Protein AF-A0AA35XLQ8-F1 (afdb_monomer)

Secondary structure (DSSP, 8-state):
-HHHHHIIIIIHHHHHHHHHHHHHTTS--HHHHHHHHT-HHHHHHHHHHHHHHHHHHHHHHHHHHHHS-------HHHHHHHHHHHHHHHHHH-----S-S--SS-TTPPPHHHHHHHHSTTTT--HHHHHHHHHTGGGT-S-TTHHIIIIIIHHHHHHHHHHHHHHHHHHTS-SSHHHHHHHHTTS---S-HHHHHHHHHHHHHHHHHHTT--HHHHHHHHHHHHHHHHHHHHHHHHHHHHHHHHHHHHHHT-HHHHSHHHHHHHHHHHHHHTTSGGGGGS-HHHHHHHHHHHHHHHHHHHHHHHHHHHHHHHS--

Radius of gyration: 20.62 Å; Cα contacts (8 Å, |Δi|>4): 395; chains: 1; bounding box: 54×43×58 Å

pLDDT: mean 76.59, std 10.5, range [38.97, 90.94]

Mean predicted aligned error: 8.96 Å

Solvent-accessible surface area (backbone atoms only — not comparable to full-atom values): 16399 Å² total; per-residue (Å²): 108,61,46,55,54,29,17,64,69,39,18,15,47,43,24,25,40,32,21,53,53,8,44,77,55,74,32,34,34,55,48,60,54,33,28,78,76,78,27,68,69,58,25,55,52,42,52,52,49,50,52,54,30,42,36,34,47,38,32,48,39,54,50,53,44,69,76,58,72,71,88,87,69,82,59,75,64,47,51,59,53,48,52,52,44,45,52,52,8,42,68,70,58,61,63,63,72,54,52,77,93,76,74,96,77,58,61,67,52,76,57,67,77,66,47,52,55,28,73,44,32,72,30,27,45,36,19,63,49,30,45,44,27,1,53,49,48,28,70,70,55,93,47,79,77,51,43,53,52,63,23,28,44,45,40,50,53,51,20,52,54,55,44,53,54,52,46,34,76,32,25,56,59,34,99,40,54,65,56,43,42,73,62,50,62,54,53,59,68,73,88,40,73,66,59,58,52,49,47,51,42,52,22,52,17,55,22,32,34,63,72,68,42,52,60,68,58,29,37,51,52,49,49,50,44,53,44,30,54,41,52,55,50,46,57,53,43,50,54,50,39,19,50,50,40,21,52,50,14,62,74,72,71,38,67,67,33,49,36,70,66,52,14,41,50,50,37,51,50,56,27,56,57,62,71,45,76,80,44,69,81,56,61,45,62,60,58,41,43,48,53,24,16,50,45,25,42,55,42,22,54,53,49,48,49,47,44,62,59,51,58,61,66,60,76,78,110

Sequence (317 aa):
MWVVLGAIFVGAVQDFGALAVSIRARACPIGKVTESLIGPRAKTLFHILIFFLITLAMGVFVHIVATLFSPDFYPHLLLYLGVAAMYAGFFLTNPSFVAPAFDPYPAGAPPMFPFAFIVIACGAASGFHALVSSGTSAKQLDRESDARLVGYGAMLGESLLGLIVAVLACTAGFVSREAWLARYENWQPPDTLAGNIAAFITGTTHFLSAIGFSPGLAAAAVTVLMVSFALTSIDSATRLLRYNVAEVGGTLGVELLQNKYVASAIAVAASGSSRSSRWRASSPGLVLWQLFGTTNQVLAALALLAITVYCPQRTAD

Structure (mmCIF, N/CA/C/O backbone):
data_AF-A0AA35XLQ8-F1
#
_entry.id   AF-A0AA35XLQ8-F1
#
loop_
_atom_site.group_PDB
_atom_site.id
_atom_site.type_symbol
_atom_site.label_atom_id
_atom_site.label_alt_id
_atom_site.label_comp_id
_atom_site.label_asym_id
_atom_site.label_entity_id
_atom_site.label_seq_id
_atom_site.pdbx_PDB_ins_code
_atom_site.Cartn_x
_atom_site.Cartn_y
_atom_site.Cartn_z
_atom_site.occupancy
_atom_site.B_iso_or_equiv
_atom_site.auth_seq_id
_atom_site.auth_comp_id
_atom_site.auth_asym_id
_atom_site.auth_atom_id
_atom_site.pdbx_PDB_model_num
ATOM 1 N N . MET A 1 1 ? 3.019 -15.142 -10.173 1.00 72.56 1 MET A N 1
ATOM 2 C CA . MET A 1 1 ? 1.978 -15.994 -9.548 1.00 72.56 1 MET A CA 1
ATOM 3 C C . MET A 1 1 ? 1.458 -15.411 -8.234 1.00 72.56 1 MET A C 1
ATOM 5 O O . MET A 1 1 ? 0.271 -15.129 -8.166 1.00 72.56 1 MET A O 1
ATOM 9 N N . TRP A 1 2 ? 2.315 -15.170 -7.231 1.00 76.44 2 TRP A N 1
ATOM 10 C CA . TRP A 1 2 ? 1.911 -14.620 -5.923 1.00 76.44 2 TRP A CA 1
ATOM 11 C C . TRP A 1 2 ? 1.109 -13.309 -6.001 1.00 76.44 2 TRP A C 1
ATOM 13 O O . TRP A 1 2 ? 0.025 -13.241 -5.440 1.00 76.44 2 TRP A O 1
ATOM 23 N N . VAL A 1 3 ? 1.583 -12.323 -6.774 1.00 78.44 3 VAL A N 1
ATOM 24 C CA . VAL A 1 3 ? 0.912 -11.015 -6.967 1.00 78.44 3 VAL A CA 1
ATOM 25 C C . VAL A 1 3 ? -0.529 -11.149 -7.477 1.00 78.44 3 VAL A C 1
ATOM 27 O O . VAL A 1 3 ? -1.364 -10.311 -7.175 1.00 78.44 3 VAL A O 1
ATOM 30 N N . VAL A 1 4 ? -0.830 -12.206 -8.236 1.00 82.19 4 VAL A N 1
ATOM 31 C CA . VAL A 1 4 ? -2.156 -12.419 -8.830 1.00 82.19 4 VAL A CA 1
ATOM 32 C C . VAL A 1 4 ? -3.022 -13.274 -7.909 1.00 82.19 4 VAL A C 1
ATOM 34 O O . VAL A 1 4 ? -4.088 -12.848 -7.482 1.00 82.19 4 VAL A O 1
ATOM 37 N N . LEU A 1 5 ? -2.560 -14.480 -7.564 1.00 84.50 5 LEU A N 1
ATOM 38 C CA . LEU A 1 5 ? -3.359 -15.418 -6.770 1.00 84.50 5 LEU A CA 1
ATOM 39 C C . LEU A 1 5 ? -3.514 -14.951 -5.318 1.00 84.50 5 LEU A C 1
ATOM 41 O O . LEU A 1 5 ? -4.605 -15.038 -4.764 1.00 84.50 5 LEU A O 1
ATOM 45 N N . GLY A 1 6 ? -2.447 -14.420 -4.716 1.00 83.56 6 GLY A N 1
ATOM 46 C CA . GLY A 1 6 ? -2.491 -13.861 -3.366 1.00 83.56 6 GLY A CA 1
ATOM 47 C C . GLY A 1 6 ? -3.463 -12.686 -3.280 1.00 83.56 6 GLY A C 1
ATOM 48 O O . GLY A 1 6 ? -4.284 -12.640 -2.367 1.00 83.56 6 GLY A O 1
ATOM 49 N N . ALA A 1 7 ? -3.450 -11.790 -4.270 1.00 84.50 7 ALA A N 1
ATOM 50 C CA . ALA A 1 7 ? -4.387 -10.675 -4.320 1.00 84.50 7 ALA A CA 1
ATOM 51 C C . ALA A 1 7 ? -5.843 -11.140 -4.451 1.00 84.50 7 ALA A C 1
ATOM 53 O O . ALA A 1 7 ? -6.696 -10.667 -3.709 1.00 84.50 7 ALA A O 1
ATOM 54 N N . ILE A 1 8 ? -6.131 -12.084 -5.353 1.00 86.50 8 ILE A N 1
ATOM 55 C CA . ILE A 1 8 ? -7.499 -12.557 -5.621 1.00 86.50 8 ILE A CA 1
ATOM 56 C C . ILE A 1 8 ? -8.092 -13.304 -4.419 1.00 86.50 8 ILE A C 1
ATOM 58 O O . ILE A 1 8 ? -9.251 -13.073 -4.062 1.00 86.50 8 ILE A O 1
ATOM 62 N N . PHE A 1 9 ? -7.323 -14.218 -3.819 1.00 87.12 9 PHE A N 1
ATOM 63 C CA . PHE A 1 9 ? -7.843 -15.158 -2.821 1.00 87.12 9 PHE A CA 1
ATOM 64 C C . PHE A 1 9 ? -7.642 -14.718 -1.375 1.00 87.12 9 PHE A C 1
ATOM 66 O O . PHE A 1 9 ? -8.392 -15.159 -0.509 1.00 87.12 9 PHE A O 1
ATOM 73 N N . VAL A 1 10 ? -6.648 -13.874 -1.098 1.00 86.69 10 VAL A N 1
ATOM 74 C CA . VAL A 1 10 ? -6.342 -13.437 0.268 1.00 86.69 10 VAL A CA 1
ATOM 75 C C . VAL A 1 10 ? -6.618 -11.947 0.408 1.00 86.69 10 VAL A C 1
ATOM 77 O O . VAL A 1 10 ? -7.475 -11.568 1.200 1.00 86.69 10 VAL A O 1
ATOM 80 N N . GLY A 1 11 ? -5.981 -11.107 -0.406 1.00 86.06 11 GLY A N 1
ATOM 81 C CA . GLY A 1 11 ? -6.000 -9.655 -0.204 1.00 86.06 11 GLY A CA 1
ATOM 82 C C . GLY A 1 11 ? -7.380 -9.057 -0.438 1.00 86.06 11 GLY A C 1
ATOM 83 O O . GLY A 1 11 ? -7.941 -8.397 0.428 1.00 86.06 11 GLY A O 1
ATOM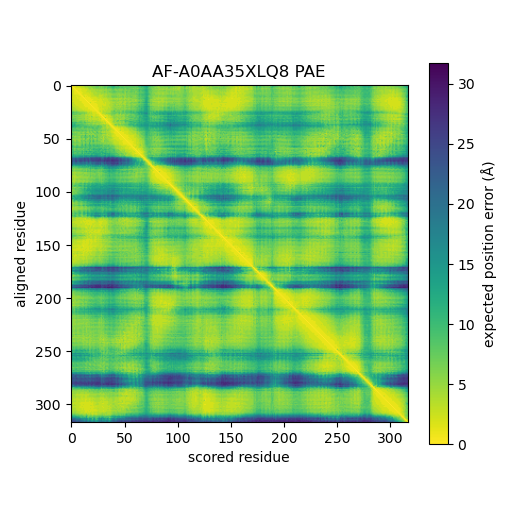 84 N N . ALA A 1 12 ? -7.980 -9.363 -1.586 1.00 88.31 12 ALA A N 1
ATOM 85 C CA . ALA A 1 12 ? -9.286 -8.837 -1.955 1.00 88.31 12 ALA A CA 1
ATOM 86 C C . ALA A 1 12 ? -10.397 -9.376 -1.038 1.00 88.31 12 ALA A C 1
ATOM 88 O O . ALA A 1 12 ? -11.354 -8.665 -0.735 1.00 88.31 12 ALA A O 1
ATOM 89 N N . VAL A 1 13 ? -10.246 -10.612 -0.544 1.00 89.88 13 VAL A N 1
ATOM 90 C CA . VAL A 1 13 ? -11.149 -11.211 0.451 1.00 89.88 13 VAL A CA 1
ATOM 91 C C . VAL A 1 13 ? -11.006 -10.519 1.804 1.00 89.88 13 VAL A C 1
ATOM 93 O O . VAL A 1 13 ? -12.013 -10.211 2.438 1.00 89.88 13 VAL A O 1
ATOM 96 N N . GLN A 1 14 ? -9.776 -10.244 2.235 1.00 90.75 14 GLN A N 1
ATOM 97 C CA . GLN A 1 14 ? -9.492 -9.542 3.480 1.00 90.75 14 GLN A CA 1
ATOM 98 C C . GLN A 1 14 ? -10.062 -8.122 3.470 1.00 90.75 14 GLN A C 1
ATOM 100 O O . GLN A 1 14 ? -10.762 -7.749 4.410 1.00 90.75 14 GLN A O 1
ATOM 105 N N . ASP A 1 15 ? -9.792 -7.349 2.419 1.00 90.06 15 ASP A N 1
ATOM 106 C CA . ASP A 1 15 ? -10.200 -5.945 2.317 1.00 90.06 15 ASP A CA 1
ATOM 107 C C . ASP A 1 15 ? -11.721 -5.823 2.237 1.00 90.06 15 ASP A C 1
ATOM 109 O O . ASP A 1 15 ? -12.334 -5.037 2.964 1.00 90.06 15 ASP A O 1
ATOM 113 N N . PHE A 1 16 ? -12.352 -6.665 1.414 1.00 90.88 16 PHE A N 1
ATOM 114 C CA . PHE A 1 16 ? -13.805 -6.762 1.362 1.00 90.88 16 PHE A CA 1
ATOM 115 C C . PHE A 1 16 ? -14.399 -7.213 2.701 1.00 90.88 16 PHE A C 1
ATOM 117 O O . PHE A 1 16 ? -15.382 -6.635 3.159 1.00 90.88 16 PHE A O 1
ATOM 124 N N . GLY A 1 17 ? -13.804 -8.215 3.351 1.00 90.06 17 GLY A N 1
ATOM 125 C CA . GLY A 1 17 ? -14.260 -8.723 4.642 1.00 90.06 17 GLY A CA 1
ATOM 126 C C . GLY A 1 17 ? -14.175 -7.667 5.743 1.00 90.06 17 GLY A C 1
ATOM 127 O O . GLY A 1 17 ? -15.152 -7.446 6.454 1.00 90.06 17 GLY A O 1
ATOM 128 N N . ALA A 1 18 ? -13.049 -6.960 5.852 1.00 89.25 18 ALA A N 1
ATOM 129 C CA . ALA A 1 18 ? -12.852 -5.887 6.826 1.00 89.25 18 ALA A CA 1
ATOM 130 C C . ALA A 1 18 ? -13.861 -4.746 6.618 1.00 89.25 18 ALA A C 1
ATOM 132 O O . ALA A 1 18 ? -14.439 -4.234 7.583 1.00 89.25 18 ALA A O 1
ATOM 133 N N . LEU A 1 19 ? -14.112 -4.391 5.356 1.00 89.19 19 LEU A N 1
ATOM 134 C CA . LEU A 1 19 ? -15.102 -3.395 4.967 1.00 89.19 19 LEU A CA 1
ATOM 135 C C . LEU A 1 19 ? -16.526 -3.837 5.327 1.00 89.19 19 LEU A C 1
ATOM 137 O O . LEU A 1 19 ? -17.246 -3.101 5.998 1.00 89.19 19 LEU A O 1
ATOM 141 N N . ALA A 1 20 ? -16.918 -5.051 4.937 1.00 89.19 20 ALA A N 1
ATOM 142 C CA . ALA A 1 20 ? -18.249 -5.599 5.178 1.00 89.19 20 ALA A CA 1
ATOM 143 C C . ALA A 1 20 ? -18.550 -5.748 6.677 1.00 89.19 20 ALA A C 1
ATOM 145 O O . ALA A 1 20 ? -19.624 -5.361 7.140 1.00 89.19 20 ALA A O 1
ATOM 146 N N . VAL A 1 21 ? -17.587 -6.253 7.455 1.00 89.50 21 VAL A N 1
ATOM 147 C CA . VAL A 1 21 ? -17.695 -6.351 8.918 1.00 89.50 21 VAL A CA 1
ATOM 148 C C . VAL A 1 21 ? -17.869 -4.966 9.537 1.00 89.50 21 VAL A C 1
ATOM 150 O O . VAL A 1 21 ? -18.751 -4.780 10.375 1.00 89.50 21 VAL A O 1
ATOM 153 N N . SER A 1 22 ? -17.085 -3.976 9.100 1.00 89.12 22 SER A N 1
ATOM 154 C CA . SER A 1 22 ? -17.202 -2.604 9.606 1.00 89.12 22 SER A CA 1
ATOM 155 C C . SER A 1 22 ? -18.565 -1.984 9.294 1.00 89.12 22 SER A C 1
ATOM 157 O O . SER A 1 22 ? -19.212 -1.465 10.204 1.00 89.12 22 SER A O 1
ATOM 159 N N . ILE A 1 23 ? -19.054 -2.095 8.053 1.00 87.56 23 ILE A N 1
ATOM 160 C CA . ILE A 1 23 ? -20.377 -1.583 7.649 1.00 87.56 23 ILE A CA 1
ATOM 161 C C . ILE A 1 23 ? -21.470 -2.175 8.547 1.00 87.56 23 ILE A C 1
ATOM 163 O O . ILE A 1 23 ? -22.269 -1.440 9.132 1.00 87.56 23 ILE A O 1
ATOM 167 N N . ARG A 1 24 ? -21.446 -3.495 8.761 1.00 86.81 24 ARG A N 1
ATOM 168 C CA . ARG A 1 24 ? -22.412 -4.201 9.624 1.00 86.81 24 ARG A CA 1
ATOM 169 C C . ARG A 1 24 ? -22.254 -3.888 11.112 1.00 86.81 24 ARG A C 1
ATOM 171 O O . ARG A 1 24 ? -23.205 -4.050 11.880 1.00 86.81 24 ARG A O 1
ATOM 178 N N . ALA A 1 25 ? -21.085 -3.398 11.515 1.00 85.12 25 ALA A N 1
ATOM 179 C CA . ALA A 1 25 ? -20.781 -2.890 12.847 1.00 85.12 25 ALA A CA 1
ATOM 180 C C . ALA A 1 25 ? -20.929 -1.356 12.962 1.00 85.12 25 ALA A C 1
ATOM 182 O O . ALA A 1 25 ? -20.297 -0.738 13.820 1.00 85.12 25 ALA A O 1
ATOM 183 N N . ARG A 1 26 ? -21.783 -0.729 12.136 1.00 84.75 26 ARG A N 1
ATOM 184 C CA . ARG A 1 26 ? -22.050 0.728 12.131 1.00 84.75 26 ARG A CA 1
ATOM 185 C C . ARG A 1 26 ? -20.819 1.576 11.790 1.00 84.75 26 ARG A C 1
ATOM 187 O O . ARG A 1 26 ? -20.572 2.601 12.421 1.00 84.75 26 ARG A O 1
ATOM 194 N N . ALA A 1 27 ? -20.039 1.123 10.812 1.00 82.12 27 ALA A N 1
ATOM 195 C CA . ALA A 1 27 ? -18.803 1.754 10.351 1.00 82.12 27 ALA A CA 1
ATOM 196 C C . ALA A 1 27 ? -17.779 2.002 11.482 1.00 82.12 27 ALA A C 1
ATOM 198 O O . ALA A 1 27 ? -17.062 3.012 11.505 1.00 82.12 27 ALA A O 1
ATOM 199 N N . CYS A 1 28 ? -17.736 1.086 12.456 1.00 81.94 28 CYS A N 1
ATOM 200 C CA . CYS A 1 28 ? -16.747 1.113 13.526 1.00 81.94 28 CYS A CA 1
ATOM 201 C C . CYS A 1 28 ? -15.390 0.588 13.025 1.00 81.94 28 CYS A C 1
ATOM 203 O O . CYS A 1 28 ? -15.350 -0.421 12.321 1.00 81.94 28 CYS A O 1
ATOM 205 N N . PRO A 1 29 ? -14.264 1.198 13.441 1.00 81.44 29 PRO A N 1
ATOM 206 C CA . PRO A 1 29 ? -12.936 0.680 13.125 1.00 81.44 29 PRO A CA 1
ATOM 207 C C . PRO A 1 29 ? -12.775 -0.776 13.571 1.00 81.44 29 PRO A C 1
ATOM 209 O O . PRO A 1 29 ? -13.274 -1.165 14.631 1.00 81.44 29 PRO A O 1
ATOM 212 N N . ILE A 1 30 ? -12.009 -1.569 12.816 1.00 80.31 30 ILE A N 1
ATOM 213 C CA . ILE A 1 30 ? -11.807 -2.995 13.117 1.00 80.31 30 ILE A CA 1
ATOM 214 C C . ILE A 1 30 ? -11.213 -3.244 14.514 1.00 80.31 30 ILE A C 1
ATOM 216 O O . ILE A 1 30 ? -11.523 -4.253 15.146 1.00 80.31 30 ILE A O 1
ATOM 220 N N . GLY A 1 31 ? -10.438 -2.297 15.058 1.00 75.94 31 GLY A N 1
ATOM 221 C CA . GLY A 1 31 ? -9.937 -2.366 16.435 1.00 75.94 31 GLY A CA 1
ATOM 222 C C . GLY A 1 31 ? -11.053 -2.339 17.489 1.00 75.94 31 GLY A C 1
ATOM 223 O O . GLY A 1 31 ? -10.985 -3.068 18.477 1.00 75.94 31 GLY A O 1
ATOM 224 N N . LYS A 1 32 ? -12.116 -1.560 17.255 1.00 77.00 32 LYS A N 1
ATOM 225 C CA . LYS A 1 32 ? -13.294 -1.489 18.131 1.00 77.00 32 LYS A CA 1
ATOM 226 C C . LYS A 1 32 ? -14.226 -2.684 17.941 1.00 77.00 32 LYS A C 1
ATOM 228 O O . LYS A 1 32 ? -14.785 -3.182 18.909 1.00 77.00 32 LYS A O 1
ATOM 233 N N . VAL A 1 33 ? -14.349 -3.198 16.717 1.00 80.69 33 VAL A N 1
ATOM 234 C CA . VAL A 1 33 ? -15.065 -4.463 16.474 1.00 80.69 33 VAL A CA 1
ATOM 235 C C . VAL A 1 33 ? -14.377 -5.613 17.217 1.00 80.69 33 VAL A C 1
ATOM 237 O O . VAL A 1 33 ? -15.027 -6.398 17.904 1.00 80.69 33 VAL A O 1
ATOM 240 N N . THR A 1 34 ? -13.046 -5.657 17.181 1.00 78.31 34 THR A N 1
ATOM 241 C CA . THR A 1 34 ? -12.258 -6.662 17.908 1.00 78.31 34 THR A CA 1
ATOM 242 C C . THR A 1 34 ? -12.458 -6.579 19.427 1.00 78.31 34 THR A C 1
ATOM 244 O O . THR A 1 34 ? -12.492 -7.614 20.090 1.00 78.31 34 THR A O 1
ATOM 247 N N . GLU A 1 35 ? -12.649 -5.379 19.989 1.00 79.12 35 GLU A N 1
ATOM 248 C CA . GLU A 1 35 ? -12.973 -5.194 21.414 1.00 79.12 35 GLU A CA 1
ATOM 249 C C . GLU A 1 35 ? -14.234 -5.962 21.813 1.00 79.12 35 GLU A C 1
ATOM 251 O O . GLU A 1 35 ? -14.212 -6.678 22.811 1.00 79.12 35 GLU A O 1
ATOM 256 N N . SER A 1 36 ? -15.301 -5.852 21.013 1.00 75.44 36 SER A N 1
ATOM 257 C CA . SER A 1 36 ? -16.566 -6.548 21.275 1.00 75.44 36 SER A CA 1
ATOM 258 C C . SER A 1 36 ? -16.496 -8.065 21.093 1.00 75.44 36 SER A C 1
ATOM 260 O O . SER A 1 36 ? -17.283 -8.775 21.708 1.00 75.44 36 SER A O 1
ATOM 262 N N . LEU A 1 37 ? -15.567 -8.560 20.268 1.00 76.38 37 LEU A N 1
ATOM 263 C CA . LEU A 1 37 ? -15.463 -9.983 19.926 1.00 76.38 37 LEU A CA 1
ATOM 264 C C . LEU A 1 37 ? -14.483 -10.754 20.820 1.00 76.38 37 LEU A C 1
ATOM 266 O O . LEU A 1 37 ? -14.744 -11.902 21.165 1.00 76.38 37 LEU A O 1
ATOM 270 N N . ILE A 1 38 ? -13.338 -10.149 21.154 1.00 79.25 38 ILE A N 1
ATOM 271 C CA . ILE A 1 38 ? -12.216 -10.820 21.838 1.00 79.25 38 ILE A CA 1
ATOM 272 C C . ILE A 1 38 ? -11.987 -10.237 23.237 1.00 79.25 38 ILE A C 1
ATOM 274 O O . ILE A 1 38 ? -11.695 -10.972 24.179 1.00 79.25 38 ILE A O 1
ATOM 278 N N . GLY A 1 39 ? -12.100 -8.914 23.384 1.00 80.38 39 GLY A N 1
ATOM 279 C CA . GLY A 1 39 ? -11.958 -8.217 24.661 1.00 80.38 39 GLY A CA 1
ATOM 280 C C . GLY A 1 39 ? -10.966 -7.042 24.655 1.00 80.38 39 GLY A C 1
ATOM 281 O O . GLY A 1 39 ? -10.302 -6.751 23.654 1.00 80.38 39 GLY A O 1
ATOM 282 N N . PRO A 1 40 ? -10.814 -6.355 25.803 1.00 75.75 40 PRO A N 1
ATOM 283 C CA . PRO A 1 40 ? -10.111 -5.071 25.894 1.00 75.75 40 PRO A CA 1
ATOM 284 C C . PRO A 1 40 ? -8.594 -5.170 25.672 1.00 75.75 40 PRO A C 1
ATOM 286 O O . PRO A 1 40 ? -7.995 -4.271 25.087 1.00 75.75 40 PRO A O 1
ATOM 289 N N . ARG A 1 41 ? -7.955 -6.284 26.063 1.00 78.81 41 ARG A N 1
ATOM 290 C CA . ARG A 1 41 ? -6.513 -6.501 25.818 1.00 78.81 41 ARG A CA 1
ATOM 291 C C . ARG A 1 41 ? -6.186 -6.568 24.324 1.00 78.81 41 ARG A C 1
ATOM 293 O O . ARG A 1 41 ? -5.168 -6.028 23.895 1.00 78.81 41 ARG A O 1
ATOM 300 N N . ALA A 1 42 ? -7.063 -7.192 23.533 1.00 75.00 42 ALA A N 1
ATOM 301 C CA . ALA A 1 42 ? -6.902 -7.284 22.085 1.00 75.00 42 ALA A CA 1
ATOM 302 C C . ALA A 1 42 ? -6.990 -5.897 21.434 1.00 75.00 42 ALA A C 1
ATOM 304 O O . ALA A 1 42 ? -6.172 -5.568 20.578 1.00 75.00 42 ALA A O 1
ATOM 305 N N . LYS A 1 43 ? -7.905 -5.041 21.906 1.00 76.19 43 LYS A N 1
ATOM 306 C CA . LYS A 1 43 ? -8.001 -3.646 21.460 1.00 76.19 43 LYS A CA 1
ATOM 307 C C . LYS A 1 43 ? -6.721 -2.858 21.721 1.00 76.19 43 LYS A C 1
ATOM 309 O O . LYS A 1 43 ? -6.261 -2.161 20.816 1.00 76.19 43 LYS A O 1
ATOM 314 N N . THR A 1 44 ? -6.144 -2.951 22.920 1.00 76.44 44 THR A N 1
ATOM 315 C CA . THR A 1 44 ? -4.889 -2.252 23.243 1.00 76.44 44 THR A CA 1
ATOM 316 C C . THR A 1 44 ? -3.760 -2.700 22.318 1.00 76.44 44 THR A C 1
ATOM 318 O O . THR A 1 44 ? -3.062 -1.856 21.759 1.00 76.44 44 THR A O 1
ATOM 321 N N . LEU A 1 45 ? -3.627 -4.011 22.090 1.00 78.81 45 LEU A N 1
ATOM 322 C CA . LEU A 1 45 ? -2.638 -4.556 21.161 1.00 78.81 45 LEU A CA 1
ATOM 323 C C . LEU A 1 45 ? -2.847 -4.030 19.733 1.00 78.81 45 LEU A C 1
ATOM 325 O O . LEU A 1 45 ? -1.893 -3.569 19.113 1.00 78.81 45 LEU A O 1
ATOM 329 N N . PHE A 1 46 ? -4.089 -4.029 19.237 1.00 76.94 46 PHE A N 1
ATOM 330 C CA . PHE A 1 46 ? -4.430 -3.473 17.926 1.00 76.94 46 PHE A CA 1
ATOM 331 C C . PHE A 1 46 ? -3.999 -2.016 17.801 1.00 76.94 46 PHE A C 1
ATOM 333 O O . PHE A 1 46 ? -3.339 -1.657 16.835 1.00 76.94 46 PHE A O 1
ATOM 340 N N . HIS A 1 47 ? -4.319 -1.175 18.783 1.00 76.12 47 HIS A N 1
ATOM 341 C CA . HIS A 1 47 ? -3.976 0.243 18.723 1.00 76.12 47 HIS A CA 1
ATOM 342 C C . HIS A 1 47 ? -2.468 0.488 18.740 1.00 76.12 47 HIS A C 1
ATOM 344 O O . HIS A 1 47 ? -1.996 1.337 17.988 1.00 76.12 47 HIS A O 1
ATOM 350 N N . ILE A 1 48 ? -1.719 -0.272 19.543 1.00 79.81 48 ILE A N 1
ATOM 351 C CA . ILE A 1 48 ? -0.253 -0.206 19.571 1.00 79.81 48 ILE A CA 1
ATOM 352 C C . ILE A 1 48 ? 0.319 -0.603 18.205 1.00 79.81 48 ILE A C 1
ATOM 354 O O . ILE A 1 48 ? 1.160 0.110 17.659 1.00 79.81 48 ILE A O 1
ATOM 358 N N . LEU A 1 49 ? -0.163 -1.704 17.622 1.00 80.44 49 LEU A N 1
ATOM 359 C CA . LEU A 1 49 ? 0.280 -2.159 16.304 1.00 80.44 49 LEU A CA 1
ATOM 360 C C . LEU A 1 49 ? -0.068 -1.153 15.206 1.00 80.44 49 LEU A C 1
ATOM 362 O O . LEU A 1 49 ? 0.771 -0.881 14.356 1.00 80.44 49 LEU A O 1
ATOM 366 N N . ILE A 1 50 ? -1.263 -0.560 15.244 1.00 78.44 50 ILE A N 1
ATOM 367 C CA . ILE A 1 50 ? -1.680 0.495 14.314 1.00 78.44 50 ILE A CA 1
ATOM 368 C C . ILE A 1 50 ? -0.759 1.713 14.437 1.00 78.44 50 ILE A C 1
ATOM 370 O O . ILE A 1 50 ? -0.293 2.230 13.423 1.00 78.44 50 ILE A O 1
ATOM 374 N N . PHE A 1 51 ? -0.463 2.155 15.662 1.00 79.25 51 PHE A N 1
ATOM 375 C CA . PHE A 1 51 ? 0.416 3.296 15.907 1.00 79.25 51 PHE A CA 1
ATOM 376 C C . PHE A 1 51 ? 1.807 3.072 15.302 1.00 79.25 51 PHE A C 1
ATOM 378 O O . PHE A 1 51 ? 2.299 3.918 14.549 1.00 79.25 51 PHE A O 1
ATOM 385 N N . PHE A 1 52 ? 2.426 1.919 15.581 1.00 78.19 52 PHE A N 1
ATOM 386 C CA . PHE A 1 52 ? 3.731 1.576 15.018 1.00 78.19 52 PHE A CA 1
ATOM 387 C C . PHE A 1 52 ? 3.669 1.403 13.501 1.00 78.19 52 PHE A C 1
ATOM 389 O O . PHE A 1 52 ? 4.509 1.966 12.805 1.00 78.19 52 PHE A O 1
ATOM 396 N N . LEU A 1 53 ? 2.661 0.700 12.978 1.00 80.00 53 LEU A N 1
ATOM 397 C CA . LEU A 1 53 ? 2.485 0.483 11.544 1.00 80.00 53 LEU A CA 1
ATOM 398 C C . LEU A 1 53 ? 2.427 1.807 10.785 1.00 80.00 53 LEU A C 1
ATOM 400 O O . LEU A 1 53 ? 3.186 2.004 9.838 1.00 80.00 53 LEU A O 1
ATOM 404 N N . ILE A 1 54 ? 1.543 2.718 11.203 1.00 76.25 54 ILE A N 1
ATOM 405 C CA . ILE A 1 54 ? 1.341 3.980 10.493 1.00 76.25 54 ILE A CA 1
ATOM 406 C C . ILE A 1 54 ? 2.561 4.893 10.673 1.00 76.25 54 ILE A C 1
ATOM 408 O O . ILE A 1 54 ? 2.983 5.530 9.713 1.00 76.25 54 ILE A O 1
ATOM 412 N N . THR A 1 55 ? 3.191 4.917 11.852 1.00 74.00 55 THR A N 1
ATOM 413 C CA . THR A 1 55 ? 4.421 5.704 12.068 1.00 74.00 55 THR A CA 1
ATOM 414 C C . THR A 1 55 ? 5.577 5.207 11.193 1.00 74.00 55 THR A C 1
ATOM 416 O O . THR A 1 55 ? 6.277 6.013 10.578 1.00 74.00 55 THR A O 1
ATOM 419 N N . LEU A 1 56 ? 5.764 3.887 11.090 1.00 74.31 56 LEU A N 1
ATOM 420 C CA . LEU A 1 56 ? 6.784 3.279 10.231 1.00 74.31 56 LEU A CA 1
ATOM 421 C C . LEU A 1 56 ? 6.493 3.543 8.749 1.00 74.31 56 LEU A C 1
ATOM 423 O O . LEU A 1 56 ? 7.395 3.959 8.022 1.00 74.31 56 LEU A O 1
ATOM 427 N N . ALA A 1 57 ? 5.234 3.385 8.323 1.00 72.88 57 ALA A N 1
ATOM 428 C CA . ALA A 1 57 ? 4.794 3.730 6.973 1.00 72.88 57 ALA A CA 1
ATOM 429 C C . ALA A 1 57 ? 5.116 5.196 6.646 1.00 72.88 57 ALA A C 1
ATOM 431 O O . ALA A 1 57 ? 5.669 5.498 5.589 1.00 72.88 57 ALA A O 1
ATOM 432 N N . MET A 1 58 ? 4.840 6.113 7.577 1.00 72.94 58 MET A N 1
ATOM 433 C CA . MET A 1 58 ? 5.150 7.532 7.407 1.00 72.94 58 MET A CA 1
ATOM 434 C C . MET A 1 58 ? 6.639 7.818 7.311 1.00 72.94 58 MET A C 1
ATOM 436 O O . MET A 1 58 ? 7.032 8.573 6.425 1.00 72.94 58 MET A O 1
ATOM 440 N N . GLY A 1 59 ? 7.479 7.174 8.121 1.00 69.94 59 GLY A N 1
ATOM 441 C CA . GLY A 1 59 ? 8.932 7.291 7.980 1.00 69.94 59 GLY A CA 1
ATOM 442 C C . GLY A 1 59 ? 9.422 6.909 6.577 1.00 69.94 59 GLY A C 1
ATOM 443 O O . GLY A 1 59 ? 10.226 7.629 5.981 1.00 69.94 59 GLY A O 1
ATOM 444 N N . VAL A 1 60 ? 8.883 5.822 6.014 1.00 70.50 60 VAL A N 1
ATOM 445 C CA . VAL A 1 60 ? 9.199 5.362 4.653 1.00 70.50 60 VAL A CA 1
ATOM 446 C C . VAL A 1 60 ? 8.742 6.369 3.595 1.00 70.50 60 VAL A C 1
ATOM 448 O O . VAL A 1 60 ? 9.550 6.802 2.772 1.00 70.50 60 VAL A O 1
ATOM 451 N N . PHE A 1 61 ? 7.468 6.770 3.604 1.00 70.94 61 PHE A N 1
ATOM 452 C CA . PHE A 1 61 ? 6.940 7.659 2.566 1.00 70.94 61 PHE A CA 1
ATOM 453 C C . PHE A 1 61 ? 7.539 9.068 2.641 1.00 70.94 61 PHE A C 1
ATOM 455 O O . PHE A 1 61 ? 7.850 9.647 1.602 1.00 70.94 61 PHE A O 1
ATOM 462 N N . VAL A 1 62 ? 7.783 9.602 3.844 1.00 70.00 62 VAL A N 1
ATOM 463 C CA . VAL A 1 62 ? 8.481 10.887 4.026 1.00 70.00 62 VAL A CA 1
ATOM 464 C C . VAL A 1 62 ? 9.893 10.821 3.451 1.00 70.00 62 VAL A C 1
ATOM 466 O O . VAL A 1 62 ? 10.339 11.782 2.827 1.00 70.00 62 VAL A O 1
ATOM 469 N N . HIS A 1 63 ? 10.598 9.696 3.611 1.00 67.06 63 HIS A N 1
ATOM 470 C CA . HIS A 1 63 ? 11.913 9.510 3.004 1.00 67.06 63 HIS A CA 1
ATOM 471 C C . HIS A 1 63 ? 11.841 9.489 1.469 1.00 67.06 63 HIS A C 1
ATOM 473 O O . HIS A 1 63 ? 12.619 10.195 0.830 1.00 67.06 63 HIS A O 1
ATOM 479 N N . ILE A 1 64 ? 10.874 8.766 0.887 1.00 67.06 64 ILE A N 1
ATOM 480 C CA . ILE A 1 64 ? 10.643 8.722 -0.569 1.00 67.06 64 ILE A CA 1
ATOM 481 C C . ILE A 1 64 ? 10.354 10.126 -1.115 1.00 67.06 64 ILE A C 1
ATOM 483 O O . ILE A 1 64 ? 11.008 10.575 -2.056 1.00 67.06 64 ILE A O 1
ATOM 487 N N . VAL A 1 65 ? 9.424 10.858 -0.499 1.00 68.44 65 VAL A N 1
ATOM 488 C CA . VAL A 1 65 ? 9.083 12.221 -0.924 1.00 68.44 65 VAL A CA 1
ATOM 489 C C . VAL A 1 65 ? 10.279 13.159 -0.778 1.00 68.44 65 VAL A C 1
ATOM 491 O O . VAL A 1 65 ? 10.566 13.911 -1.703 1.00 68.44 65 VAL A O 1
ATOM 494 N N . ALA A 1 66 ? 11.039 13.071 0.320 1.00 65.69 66 ALA A N 1
ATOM 495 C CA . ALA A 1 66 ? 12.264 13.850 0.511 1.00 65.69 66 ALA A CA 1
ATOM 496 C C . ALA A 1 66 ? 13.307 13.610 -0.593 1.00 65.69 66 ALA A C 1
ATOM 498 O O . ALA A 1 66 ? 14.019 14.541 -0.959 1.00 65.69 66 ALA A O 1
ATOM 499 N N . THR A 1 67 ? 13.403 12.385 -1.124 1.00 60.25 67 THR A N 1
ATOM 500 C CA . THR A 1 67 ? 14.315 12.064 -2.236 1.00 60.25 67 THR A CA 1
ATOM 501 C C . THR A 1 67 ? 13.809 12.512 -3.605 1.00 60.25 67 THR A C 1
ATOM 503 O O . THR A 1 67 ? 14.621 12.690 -4.507 1.00 60.25 67 THR A O 1
ATOM 506 N N . LEU A 1 68 ? 12.498 12.705 -3.768 1.00 60.44 68 LEU A N 1
ATOM 507 C CA . LEU A 1 68 ? 11.856 12.972 -5.060 1.00 60.44 68 LEU A CA 1
ATOM 508 C C . LEU A 1 68 ? 11.228 14.369 -5.159 1.00 60.44 68 LEU A C 1
ATOM 510 O O . LEU A 1 68 ? 10.398 14.604 -6.032 1.00 60.44 68 LEU A O 1
ATOM 514 N N . PHE A 1 69 ? 11.573 15.276 -4.245 1.00 59.59 69 PHE A N 1
ATOM 515 C CA . PHE A 1 69 ? 10.799 16.490 -3.996 1.00 59.59 69 PHE A CA 1
ATOM 516 C C . PHE A 1 69 ? 10.553 17.325 -5.267 1.00 59.59 69 PHE A C 1
ATOM 518 O O . PHE A 1 69 ? 11.474 17.897 -5.847 1.00 59.59 69 PHE A O 1
ATOM 525 N N . SER A 1 70 ? 9.275 17.439 -5.631 1.00 52.03 70 SER A N 1
ATOM 526 C CA . SER A 1 70 ? 8.708 18.458 -6.511 1.00 52.03 70 SER A CA 1
ATOM 527 C C . SER A 1 70 ? 7.465 19.015 -5.804 1.00 52.03 70 SER A C 1
ATOM 529 O O . SER A 1 70 ? 6.649 18.223 -5.318 1.00 52.03 70 SER A O 1
ATOM 531 N N . PRO A 1 71 ? 7.338 20.342 -5.650 1.00 49.16 71 PRO A N 1
ATOM 532 C CA . PRO A 1 71 ? 6.131 20.953 -5.121 1.00 49.16 71 PRO A CA 1
ATOM 533 C C . PRO A 1 71 ? 5.051 20.955 -6.212 1.00 49.16 71 PRO A C 1
ATOM 535 O O . PRO A 1 71 ? 5.327 21.286 -7.359 1.00 49.16 71 PRO A O 1
ATOM 538 N N . ASP A 1 72 ? 3.828 20.608 -5.816 1.00 50.09 72 ASP A N 1
ATOM 539 C CA . ASP A 1 72 ? 2.581 20.838 -6.558 1.00 50.09 72 ASP A CA 1
ATOM 540 C C . ASP A 1 72 ? 2.247 19.874 -7.710 1.00 50.09 72 ASP A C 1
ATOM 542 O O . ASP A 1 72 ? 2.504 20.186 -8.864 1.00 50.09 72 ASP A O 1
ATOM 546 N N . PHE A 1 73 ? 1.554 18.757 -7.412 1.00 52.47 73 PHE A N 1
ATOM 547 C CA . PHE A 1 73 ? 0.441 18.211 -8.225 1.00 52.47 73 PHE A CA 1
ATOM 548 C C . PHE A 1 73 ? -0.178 16.954 -7.564 1.00 52.47 73 PHE A C 1
ATOM 550 O O . PHE A 1 73 ? 0.541 16.011 -7.228 1.00 52.47 73 PHE A O 1
ATOM 557 N N . TYR A 1 74 ? -1.512 16.892 -7.423 1.00 56.94 74 TYR A N 1
ATOM 558 C CA . TYR A 1 74 ? -2.232 15.712 -6.891 1.00 56.94 74 TYR A CA 1
ATOM 559 C C . TYR A 1 74 ? -3.378 15.205 -7.788 1.00 56.94 74 TYR A C 1
ATOM 561 O O . TYR A 1 74 ? -4.555 15.328 -7.439 1.00 56.94 74 TYR A O 1
ATOM 569 N N . PRO A 1 75 ? -3.081 14.592 -8.939 1.00 59.81 75 PRO A N 1
ATOM 570 C CA . PRO A 1 75 ? -4.082 13.911 -9.753 1.00 59.81 75 PRO A CA 1
ATOM 571 C C . PRO A 1 75 ? -4.132 12.409 -9.426 1.00 59.81 75 PRO A C 1
ATOM 573 O O . PRO A 1 75 ? -3.392 11.603 -9.980 1.00 59.81 75 PRO A O 1
ATOM 576 N N . HIS A 1 76 ? -5.077 11.973 -8.599 1.00 62.91 76 HIS A N 1
ATOM 577 C CA . HIS A 1 76 ? -5.388 10.538 -8.476 1.00 62.91 76 HIS A CA 1
ATOM 578 C C . HIS A 1 76 ? -5.784 9.917 -9.837 1.00 62.91 76 HIS A C 1
ATOM 580 O O . HIS A 1 76 ? -5.538 8.739 -10.078 1.00 62.91 76 HIS A O 1
ATOM 586 N N . LEU A 1 77 ? -6.315 10.723 -10.769 1.00 69.06 77 LEU A N 1
ATOM 587 C CA . LEU A 1 77 ? -6.572 10.324 -12.158 1.00 69.06 77 LEU A CA 1
ATOM 588 C C . LEU A 1 77 ? -5.291 9.971 -12.933 1.00 69.06 77 LEU A C 1
ATOM 590 O O . LEU A 1 77 ? -5.316 9.080 -13.780 1.00 69.06 77 LEU A O 1
ATOM 594 N N . LEU A 1 78 ? -4.164 10.624 -12.631 1.00 74.31 78 LEU A N 1
ATOM 595 C CA . LEU A 1 78 ? -2.891 10.348 -13.301 1.00 74.31 78 LEU A CA 1
ATOM 596 C C . LEU A 1 78 ? -2.393 8.939 -12.993 1.00 74.31 78 LEU A C 1
ATOM 598 O O . LEU A 1 78 ? -1.746 8.349 -13.847 1.00 74.31 78 LEU A O 1
ATOM 602 N N . LEU A 1 79 ? -2.729 8.377 -11.826 1.00 77.88 79 LEU A N 1
ATOM 603 C CA . LEU A 1 79 ? -2.391 6.991 -11.498 1.00 77.88 79 LEU A CA 1
ATOM 604 C C . LEU A 1 79 ? -3.096 6.004 -12.415 1.00 77.88 79 LEU A C 1
ATOM 606 O O . LEU A 1 79 ? -2.439 5.148 -13.002 1.00 77.88 79 LEU A O 1
ATOM 610 N N . TYR A 1 80 ? -4.401 6.165 -12.608 1.00 80.19 80 TYR A N 1
ATOM 611 C CA . TYR A 1 80 ? -5.153 5.298 -13.510 1.00 80.19 80 TYR A CA 1
ATOM 612 C C . TYR A 1 80 ? -4.695 5.453 -14.963 1.00 80.19 80 TYR A C 1
ATOM 614 O O . TYR A 1 80 ? -4.469 4.453 -15.644 1.00 80.19 80 TYR A O 1
ATOM 622 N N . LEU A 1 81 ? -4.494 6.692 -15.423 1.00 83.00 81 LEU A N 1
ATOM 623 C CA . LEU A 1 81 ? -3.995 6.966 -16.773 1.00 83.00 81 LEU A CA 1
ATOM 624 C C . LEU A 1 81 ? -2.565 6.450 -16.977 1.00 83.00 81 LEU A C 1
ATOM 626 O O . LEU A 1 81 ? -2.266 5.874 -18.018 1.00 83.00 81 LEU A O 1
ATOM 630 N N . GLY A 1 82 ? -1.699 6.614 -15.978 1.00 82.88 82 GLY A N 1
ATOM 631 C CA . GLY A 1 82 ? -0.318 6.149 -15.996 1.00 82.88 82 GLY A CA 1
ATOM 632 C C . GLY A 1 82 ? -0.240 4.631 -16.085 1.00 82.88 82 GLY A C 1
ATOM 633 O O . GLY A 1 82 ? 0.423 4.113 -16.976 1.00 82.88 82 GLY A O 1
ATOM 634 N N . VAL A 1 83 ? -0.984 3.912 -15.240 1.00 84.44 83 VAL A N 1
ATOM 635 C CA . VAL A 1 83 ? -1.056 2.443 -15.299 1.00 84.44 83 VAL A CA 1
ATOM 636 C C . VAL A 1 83 ? -1.617 1.972 -16.642 1.00 84.44 83 VAL A C 1
ATOM 638 O O . VAL A 1 83 ? -1.040 1.077 -17.257 1.00 84.44 83 VAL A O 1
ATOM 641 N N . ALA A 1 84 ? -2.688 2.593 -17.144 1.00 86.94 84 ALA A N 1
ATOM 642 C CA . ALA A 1 84 ? -3.250 2.252 -18.452 1.00 86.94 84 ALA A CA 1
ATOM 643 C C . ALA A 1 84 ? -2.235 2.459 -19.589 1.00 86.94 84 ALA A C 1
ATOM 645 O O . ALA A 1 84 ? -2.076 1.585 -20.443 1.00 86.94 84 ALA A O 1
ATOM 646 N N . ALA A 1 85 ? -1.501 3.575 -19.569 1.00 87.06 85 ALA A N 1
ATOM 647 C CA . ALA A 1 85 ? -0.441 3.846 -20.529 1.00 87.06 85 ALA A CA 1
ATOM 648 C C . ALA A 1 85 ? 0.699 2.821 -20.413 1.00 87.06 85 ALA A C 1
ATOM 650 O O . ALA A 1 85 ? 1.164 2.320 -21.427 1.00 87.06 85 ALA A O 1
ATOM 651 N N . MET A 1 86 ? 1.106 2.424 -19.205 1.00 86.12 86 MET A N 1
ATOM 652 C CA . MET A 1 86 ? 2.127 1.385 -19.016 1.00 86.12 86 MET A CA 1
ATOM 653 C C . MET A 1 86 ? 1.716 0.042 -19.626 1.00 86.12 86 MET A C 1
ATOM 655 O O . MET A 1 86 ? 2.530 -0.598 -20.289 1.00 86.12 86 MET A O 1
ATOM 659 N N . TYR A 1 87 ? 0.458 -0.370 -19.446 1.00 88.12 87 TYR A N 1
ATOM 660 C CA . TYR A 1 87 ? -0.065 -1.591 -20.060 1.00 88.12 87 TYR A CA 1
ATOM 661 C C . TYR A 1 87 ? -0.132 -1.490 -21.584 1.00 88.12 87 TYR A C 1
ATOM 663 O O . TYR A 1 87 ? 0.298 -2.414 -22.270 1.00 88.12 87 TYR A O 1
ATOM 671 N N . ALA A 1 88 ? -0.616 -0.367 -22.122 1.00 88.00 88 ALA A N 1
ATOM 672 C CA . ALA A 1 88 ? -0.605 -0.131 -23.562 1.00 88.00 88 ALA A CA 1
ATOM 673 C C . ALA A 1 88 ? 0.827 -0.215 -24.116 1.00 88.00 88 ALA A C 1
ATOM 675 O O . ALA A 1 88 ? 1.089 -0.979 -25.041 1.00 88.00 88 ALA A O 1
ATOM 676 N N . GLY A 1 89 ? 1.776 0.480 -23.487 1.00 85.31 89 GLY A N 1
ATOM 677 C CA . GLY A 1 89 ? 3.186 0.453 -23.865 1.00 85.31 89 GLY A CA 1
ATOM 678 C C . GLY A 1 89 ? 3.798 -0.943 -23.808 1.00 85.31 89 GLY A C 1
ATOM 679 O O . GLY A 1 89 ? 4.510 -1.329 -24.731 1.00 85.31 89 GLY A O 1
ATOM 680 N N . PHE A 1 90 ? 3.471 -1.736 -22.786 1.00 85.56 90 PHE A N 1
ATOM 681 C CA . PHE A 1 90 ? 3.902 -3.130 -22.685 1.00 85.56 90 PHE A CA 1
ATOM 682 C C . PHE A 1 90 ? 3.416 -3.975 -23.873 1.00 85.56 90 PHE A C 1
ATOM 684 O O . PHE A 1 90 ? 4.229 -4.644 -24.512 1.00 85.56 90 PHE A O 1
ATOM 691 N N . PHE A 1 91 ? 2.121 -3.919 -24.206 1.00 86.50 91 PHE A N 1
ATOM 692 C CA . PHE A 1 91 ? 1.565 -4.706 -25.313 1.00 86.50 91 PHE A CA 1
ATOM 693 C C . PHE A 1 91 ? 2.088 -4.260 -26.683 1.00 86.50 91 PHE A C 1
ATOM 695 O O . PHE A 1 91 ? 2.280 -5.104 -27.554 1.00 86.50 91 PHE A O 1
ATOM 702 N N . LEU A 1 92 ? 2.357 -2.963 -26.869 1.00 85.94 92 LEU A N 1
ATOM 703 C CA . LEU A 1 92 ? 2.977 -2.445 -28.093 1.00 85.94 92 LEU A CA 1
ATOM 704 C C . LEU A 1 92 ? 4.454 -2.849 -28.213 1.00 85.94 92 LEU A C 1
ATOM 706 O O . LEU A 1 92 ? 4.908 -3.200 -29.297 1.00 85.94 92 LEU A O 1
ATOM 710 N N . THR A 1 93 ? 5.203 -2.800 -27.110 1.00 82.06 93 THR A N 1
ATOM 711 C CA . THR A 1 93 ? 6.641 -3.123 -27.095 1.00 82.06 93 THR A CA 1
ATOM 712 C C . THR A 1 93 ? 6.884 -4.627 -27.236 1.00 82.06 93 THR A C 1
ATOM 714 O O . THR A 1 93 ? 7.908 -5.023 -27.783 1.00 82.06 93 THR A O 1
ATOM 717 N N . ASN A 1 94 ? 5.955 -5.457 -26.741 1.00 82.06 94 ASN A N 1
ATOM 718 C CA . ASN A 1 94 ? 6.062 -6.918 -26.673 1.00 82.06 94 ASN A CA 1
ATOM 719 C C . ASN A 1 94 ? 7.462 -7.394 -26.221 1.00 82.06 94 ASN A C 1
ATOM 721 O O . ASN A 1 94 ? 8.169 -8.073 -26.973 1.00 82.06 94 ASN A O 1
ATOM 725 N N . PRO A 1 95 ? 7.920 -6.980 -25.023 1.00 77.62 95 PRO A N 1
ATOM 726 C CA . PRO A 1 95 ? 9.290 -7.226 -24.606 1.00 77.62 95 PRO A CA 1
ATOM 727 C C . PRO A 1 95 ? 9.505 -8.713 -24.296 1.00 77.62 95 PRO A C 1
ATOM 729 O O . PRO A 1 95 ? 8.670 -9.371 -23.670 1.00 77.62 95 PRO A O 1
ATOM 732 N N . SER A 1 96 ? 10.662 -9.245 -24.685 1.00 79.62 96 SER A N 1
ATOM 733 C CA . SER A 1 96 ? 11.059 -10.596 -24.294 1.00 79.62 96 SER A CA 1
ATOM 734 C C . SER A 1 96 ? 11.323 -10.664 -22.788 1.00 79.62 96 SER A C 1
ATOM 736 O O . SER A 1 96 ? 11.988 -9.791 -22.231 1.00 79.62 96 SER A O 1
ATOM 738 N N . PHE A 1 97 ? 10.856 -11.723 -22.128 1.00 80.81 97 PHE A N 1
ATOM 739 C CA . PHE A 1 97 ? 11.187 -11.985 -20.729 1.00 80.81 97 PHE A CA 1
ATOM 740 C C . PHE A 1 97 ? 12.643 -12.437 -20.620 1.00 80.81 97 PHE A C 1
ATOM 742 O O . PHE A 1 97 ? 13.019 -13.501 -21.106 1.00 80.81 97 PHE A O 1
ATOM 749 N N . VAL A 1 98 ? 13.459 -11.591 -19.996 1.00 77.31 98 VAL A N 1
ATOM 750 C CA . VAL A 1 98 ? 14.901 -11.796 -19.825 1.00 77.31 98 VAL A CA 1
ATOM 751 C C . VAL A 1 98 ? 15.197 -12.596 -18.550 1.00 77.31 98 VAL A C 1
ATOM 753 O O . VAL A 1 98 ? 16.183 -13.335 -18.482 1.00 77.31 98 VAL A O 1
ATOM 756 N N . ALA A 1 99 ? 14.325 -12.473 -17.546 1.00 77.50 99 ALA A N 1
ATOM 757 C CA . ALA A 1 99 ? 14.415 -13.215 -16.296 1.00 77.50 99 ALA A CA 1
ATOM 758 C C . ALA A 1 99 ? 14.117 -14.720 -16.491 1.00 77.50 99 ALA A C 1
ATOM 760 O O . ALA A 1 99 ? 13.236 -15.077 -17.280 1.00 77.50 99 ALA A O 1
ATOM 761 N N . PRO A 1 100 ? 14.796 -15.618 -15.750 1.00 75.94 100 PRO A N 1
ATOM 762 C CA . PRO A 1 100 ? 14.474 -17.041 -15.755 1.00 75.94 100 PRO A CA 1
ATOM 763 C C . PRO A 1 100 ? 13.051 -17.284 -15.226 1.00 75.94 100 PRO A C 1
ATOM 765 O O . PRO A 1 100 ? 12.644 -16.712 -14.217 1.00 75.94 100 PRO A O 1
ATOM 768 N N . ALA A 1 101 ? 12.296 -18.164 -15.893 1.00 77.38 101 ALA A N 1
ATOM 769 C CA . ALA A 1 101 ? 10.913 -18.477 -15.515 1.00 77.38 101 ALA A CA 1
ATOM 770 C C . ALA A 1 101 ? 10.806 -19.194 -14.156 1.00 77.38 101 ALA A C 1
ATOM 772 O O . ALA A 1 101 ? 9.801 -19.062 -13.457 1.00 77.38 101 ALA A O 1
ATOM 773 N N . PHE A 1 102 ? 11.838 -19.955 -13.788 1.00 78.75 102 PHE A N 1
ATOM 774 C CA . PHE A 1 102 ? 11.927 -20.656 -12.516 1.00 78.75 102 PHE A CA 1
ATOM 775 C C . PHE A 1 102 ? 13.384 -20.704 -12.052 1.00 78.75 102 PHE A C 1
ATOM 777 O O . PHE A 1 102 ? 14.240 -21.224 -12.765 1.00 78.75 102 PHE A O 1
ATOM 784 N N . ASP A 1 103 ? 13.640 -20.170 -10.860 1.00 75.88 103 ASP A N 1
ATOM 785 C CA . ASP A 1 103 ? 14.908 -20.301 -10.144 1.00 75.88 103 ASP A CA 1
ATOM 786 C C . ASP A 1 103 ? 14.598 -20.555 -8.655 1.00 75.88 103 ASP A C 1
ATOM 788 O O . ASP A 1 103 ? 14.146 -19.641 -7.959 1.00 75.88 103 ASP A O 1
ATOM 792 N N . PRO A 1 104 ? 14.727 -21.804 -8.171 1.00 67.12 104 PRO A N 1
ATOM 793 C CA . PRO A 1 104 ? 14.299 -22.173 -6.826 1.00 67.12 104 PRO A CA 1
ATOM 794 C C . PRO A 1 104 ? 15.270 -21.726 -5.725 1.00 67.12 104 PRO A C 1
ATOM 796 O O . PRO A 1 104 ? 14.836 -21.572 -4.584 1.00 67.12 104 PRO A O 1
ATOM 799 N N . TYR A 1 105 ? 16.555 -21.528 -6.039 1.00 66.62 105 TYR A N 1
ATOM 800 C CA . TYR A 1 105 ? 17.588 -21.163 -5.062 1.00 66.62 105 TYR A CA 1
ATOM 801 C C . TYR A 1 105 ? 18.604 -20.190 -5.670 1.00 66.62 105 TYR A C 1
ATOM 803 O O . TYR A 1 105 ? 19.757 -20.565 -5.904 1.00 66.62 105 TYR A O 1
ATOM 811 N N . PRO A 1 106 ? 18.209 -18.926 -5.893 1.00 70.62 106 PRO A N 1
ATOM 812 C CA . PRO A 1 106 ? 19.157 -17.923 -6.339 1.00 70.62 106 PRO A CA 1
ATOM 813 C C . PRO A 1 106 ? 20.209 -17.677 -5.247 1.00 70.62 106 PRO A C 1
ATOM 815 O O . PRO A 1 106 ? 19.876 -17.551 -4.063 1.00 70.62 106 PRO A O 1
ATOM 818 N N . ALA A 1 107 ? 21.484 -17.585 -5.627 1.00 68.12 107 ALA A N 1
ATOM 819 C CA . ALA A 1 107 ? 22.564 -17.309 -4.682 1.00 68.12 107 ALA A CA 1
ATOM 820 C C . ALA A 1 107 ? 22.349 -15.947 -3.990 1.00 68.12 107 ALA A C 1
ATOM 822 O O . ALA A 1 107 ? 22.183 -14.922 -4.646 1.00 68.12 107 ALA A O 1
ATOM 823 N N . GLY A 1 108 ? 22.319 -15.936 -2.653 1.00 68.62 108 GLY A N 1
ATOM 824 C CA . GLY A 1 108 ? 22.117 -14.717 -1.858 1.00 68.62 108 GLY A CA 1
ATOM 825 C C . GLY A 1 108 ? 20.663 -14.242 -1.725 1.00 68.62 108 GLY A C 1
ATOM 826 O O . GLY A 1 108 ? 20.418 -13.267 -1.014 1.00 68.62 108 GLY A O 1
ATOM 827 N N . ALA A 1 109 ? 19.688 -14.918 -2.346 1.00 68.94 109 ALA A N 1
ATOM 828 C CA . ALA A 1 109 ? 18.286 -14.535 -2.215 1.00 68.94 109 ALA A CA 1
ATOM 829 C C . ALA A 1 109 ? 17.724 -14.870 -0.820 1.00 68.94 109 ALA A C 1
ATOM 831 O O . ALA A 1 109 ? 17.937 -15.974 -0.306 1.00 68.94 109 ALA A O 1
ATOM 832 N N . PRO A 1 110 ? 16.957 -13.954 -0.201 1.00 71.00 110 PRO A N 1
ATOM 833 C CA . PRO A 1 110 ? 16.231 -14.263 1.021 1.00 71.00 110 PRO A CA 1
ATOM 834 C C . PRO A 1 110 ? 15.158 -15.338 0.760 1.00 71.00 110 PRO A C 1
ATOM 836 O O . PRO A 1 110 ? 14.591 -15.389 -0.335 1.00 71.00 110 PRO A O 1
ATOM 839 N N . PRO A 1 111 ? 14.821 -16.174 1.761 1.00 73.38 111 PRO A N 1
ATOM 840 C CA . PRO A 1 111 ? 13.765 -17.171 1.622 1.00 73.38 111 PRO A CA 1
ATOM 841 C C . PRO A 1 111 ? 12.443 -16.534 1.177 1.00 73.38 111 PRO A C 1
ATOM 843 O O . PRO A 1 111 ? 11.992 -15.561 1.782 1.00 73.38 111 PRO A O 1
ATOM 846 N N . MET A 1 112 ? 11.786 -17.115 0.164 1.00 71.56 112 MET A N 1
ATOM 847 C CA . MET A 1 112 ? 10.514 -16.609 -0.384 1.00 71.56 112 MET A CA 1
ATOM 848 C C . MET A 1 112 ? 9.448 -16.376 0.692 1.00 71.56 112 MET A C 1
ATOM 850 O O . MET A 1 112 ? 8.685 -15.412 0.626 1.00 71.56 112 MET A O 1
ATOM 854 N N . PHE A 1 113 ? 9.430 -17.227 1.715 1.00 72.44 113 PHE A N 1
ATOM 855 C CA . PHE A 1 113 ? 8.667 -17.023 2.935 1.00 72.44 113 PHE A CA 1
ATOM 856 C C . PHE A 1 113 ? 9.622 -16.643 4.079 1.00 72.44 113 PHE A C 1
ATOM 858 O O . PHE A 1 113 ? 10.539 -17.417 4.348 1.00 72.44 113 PHE A O 1
ATOM 865 N N . PRO A 1 114 ? 9.437 -15.506 4.782 1.00 69.06 114 PRO A N 1
ATOM 866 C CA . PRO A 1 114 ? 8.338 -14.538 4.685 1.00 69.06 114 PRO A CA 1
ATOM 867 C C . PRO A 1 114 ? 8.600 -13.368 3.715 1.00 69.06 114 PRO A C 1
ATOM 869 O O . PRO A 1 114 ? 7.803 -12.431 3.672 1.00 69.06 114 PRO A O 1
ATOM 872 N N . PHE A 1 115 ? 9.699 -13.379 2.950 1.00 73.56 115 PHE A N 1
ATOM 873 C CA . PHE A 1 115 ? 10.125 -12.237 2.130 1.00 73.56 115 PHE A CA 1
ATOM 874 C C . PHE A 1 115 ? 9.022 -11.696 1.209 1.00 73.56 115 PHE A C 1
ATOM 876 O O . PHE A 1 115 ? 8.784 -10.490 1.186 1.00 73.56 115 PHE A O 1
ATOM 883 N N . ALA A 1 116 ? 8.288 -12.573 0.518 1.00 71.81 116 ALA A N 1
ATOM 884 C CA . ALA A 1 116 ? 7.209 -12.179 -0.386 1.00 71.81 116 ALA A CA 1
ATOM 885 C C . ALA A 1 116 ? 6.063 -11.440 0.329 1.00 71.81 116 ALA A C 1
ATOM 887 O O . ALA A 1 116 ? 5.483 -10.523 -0.245 1.00 71.81 116 ALA A O 1
ATOM 888 N N . PHE A 1 117 ? 5.768 -11.787 1.585 1.00 70.44 117 PHE A N 1
ATOM 889 C CA .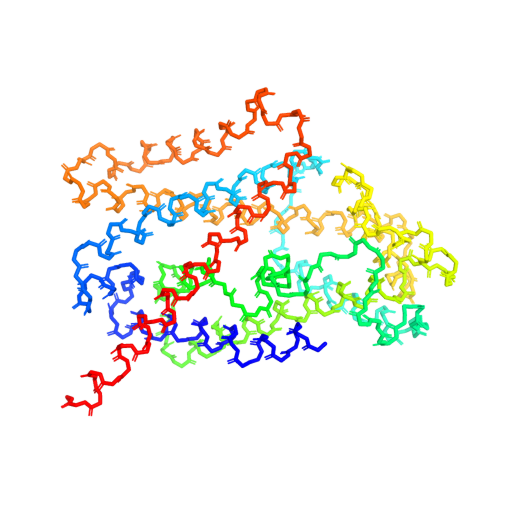 PHE A 1 117 ? 4.732 -11.130 2.390 1.00 70.44 117 PHE A CA 1
ATOM 890 C C . PHE A 1 117 ? 5.188 -9.762 2.917 1.00 70.44 117 PHE A C 1
ATOM 892 O O . PHE A 1 117 ? 4.377 -8.861 3.107 1.00 70.44 117 PHE A O 1
ATOM 899 N N . ILE A 1 118 ? 6.487 -9.582 3.152 1.00 70.12 118 ILE A N 1
ATOM 900 C CA . ILE A 1 118 ? 7.040 -8.336 3.702 1.00 70.12 118 ILE A CA 1
ATOM 901 C C . ILE A 1 118 ? 7.334 -7.329 2.583 1.00 70.12 118 ILE A C 1
ATOM 903 O O . ILE A 1 118 ? 7.066 -6.139 2.732 1.00 70.12 118 ILE A O 1
ATOM 907 N N . VAL A 1 119 ? 7.885 -7.792 1.459 1.00 67.50 119 VAL A N 1
ATOM 908 C CA . VAL A 1 119 ? 8.343 -6.920 0.368 1.00 67.50 119 VAL A CA 1
ATOM 909 C C . VAL A 1 119 ? 7.217 -6.564 -0.592 1.00 67.50 119 VAL A C 1
ATOM 911 O O . VAL A 1 119 ? 7.101 -5.403 -0.976 1.00 67.50 119 VAL A O 1
ATOM 914 N N . ILE A 1 120 ? 6.332 -7.512 -0.911 1.00 68.88 120 ILE A N 1
ATOM 915 C CA . ILE A 1 120 ? 5.113 -7.261 -1.692 1.00 68.88 120 ILE A CA 1
ATOM 916 C C . ILE A 1 120 ? 3.972 -7.004 -0.700 1.00 68.88 120 ILE A C 1
ATOM 918 O O . ILE A 1 120 ? 2.987 -7.738 -0.649 1.00 68.88 120 ILE A O 1
ATOM 922 N N . 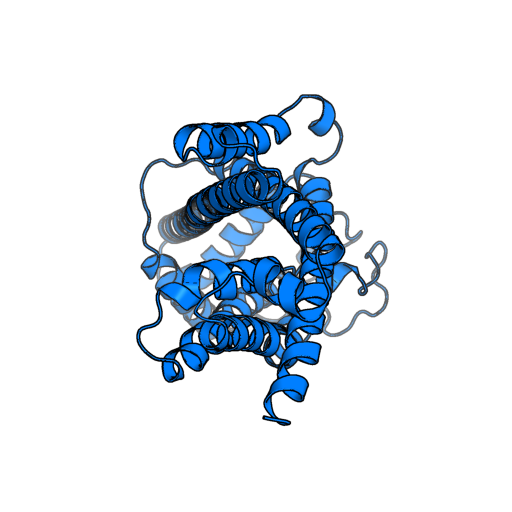ALA A 1 121 ? 4.155 -5.985 0.147 1.00 61.06 121 ALA A N 1
ATOM 923 C CA . ALA A 1 121 ? 3.358 -5.768 1.355 1.00 61.06 121 ALA A CA 1
ATOM 924 C C . ALA A 1 121 ? 1.846 -5.762 1.084 1.00 61.06 121 ALA A C 1
ATOM 926 O O . ALA A 1 121 ? 1.102 -6.472 1.755 1.00 61.06 121 ALA A O 1
ATOM 927 N N . CYS A 1 122 ? 1.398 -5.006 0.081 1.00 71.06 122 CYS A N 1
ATOM 928 C CA . CYS A 1 122 ? -0.023 -4.855 -0.215 1.00 71.06 122 CYS A CA 1
ATOM 929 C C . CYS A 1 122 ? -0.583 -5.921 -1.167 1.00 71.06 122 CYS A C 1
ATOM 931 O O . CYS A 1 122 ? -1.790 -6.016 -1.306 1.00 71.06 122 CYS A O 1
ATOM 933 N N . GLY A 1 123 ? 0.252 -6.742 -1.815 1.00 62.19 123 GLY A N 1
ATOM 934 C CA . GLY A 1 123 ? -0.177 -7.581 -2.945 1.00 62.19 123 GLY A CA 1
ATOM 935 C C . GLY A 1 123 ? -0.862 -8.902 -2.584 1.00 62.19 123 GLY A C 1
ATOM 936 O O . GLY A 1 123 ? -1.297 -9.612 -3.484 1.00 62.19 123 GLY A O 1
ATOM 937 N N . ALA A 1 124 ? -0.948 -9.268 -1.303 1.00 67.38 124 ALA A N 1
ATOM 938 C CA . ALA A 1 124 ? -1.597 -10.517 -0.898 1.00 67.38 124 ALA A CA 1
ATOM 939 C C . ALA A 1 124 ? -2.353 -10.439 0.427 1.00 67.38 124 ALA A C 1
ATOM 941 O O . ALA A 1 124 ? -3.391 -11.066 0.542 1.00 67.38 124 ALA A O 1
ATOM 942 N N . ALA A 1 125 ? -1.875 -9.697 1.420 1.00 78.12 125 ALA A N 1
ATOM 943 C CA . ALA A 1 125 ? -2.607 -9.453 2.660 1.00 78.12 125 ALA A CA 1
ATOM 944 C C . ALA A 1 125 ? -2.088 -8.157 3.276 1.00 78.12 125 ALA A C 1
ATOM 946 O O . ALA A 1 125 ? -0.872 -7.988 3.386 1.00 78.12 125 ALA A O 1
ATOM 947 N N . SER A 1 126 ? -2.982 -7.243 3.657 1.00 85.50 126 SER A N 1
ATOM 948 C CA . SER A 1 126 ? -2.595 -5.904 4.103 1.00 85.50 126 SER A CA 1
ATOM 949 C C . SER A 1 126 ? -3.365 -5.468 5.342 1.00 85.50 126 SER A C 1
ATOM 951 O O . SER A 1 126 ? -4.569 -5.220 5.315 1.00 85.50 126 SER A O 1
ATOM 953 N N . GLY A 1 127 ? -2.648 -5.335 6.459 1.00 85.25 127 GLY A N 1
ATOM 954 C CA . GLY A 1 127 ? -3.205 -4.783 7.688 1.00 85.25 127 GLY A CA 1
ATOM 955 C C . GLY A 1 127 ? -3.613 -3.325 7.506 1.00 85.25 127 GLY A C 1
ATOM 956 O O . GLY A 1 127 ? -4.674 -2.923 7.973 1.00 85.25 127 GLY A O 1
ATOM 957 N N . PHE A 1 128 ? -2.817 -2.542 6.775 1.00 83.44 128 PHE A N 1
ATOM 958 C CA . PHE A 1 128 ? -3.124 -1.147 6.476 1.00 83.44 128 PHE A CA 1
ATOM 959 C C . PHE A 1 128 ? -4.427 -1.005 5.680 1.00 83.44 128 PHE A C 1
ATOM 961 O O . PHE A 1 128 ? -5.256 -0.165 6.026 1.00 83.44 128 PHE A O 1
ATOM 968 N N . HIS A 1 129 ? -4.673 -1.857 4.681 1.00 86.75 129 HIS A N 1
ATOM 969 C CA . HIS A 1 129 ? -5.937 -1.818 3.938 1.00 86.75 129 HIS A CA 1
ATOM 970 C C . HIS A 1 129 ? -7.120 -2.219 4.807 1.00 86.75 129 HIS A C 1
ATOM 972 O O . HIS A 1 129 ? -8.156 -1.560 4.756 1.00 86.75 129 HIS A O 1
ATOM 978 N N . ALA A 1 130 ? -6.969 -3.224 5.673 1.00 86.12 130 ALA A N 1
ATOM 979 C CA . ALA A 1 130 ? -8.005 -3.580 6.637 1.00 86.12 130 ALA A CA 1
ATOM 980 C C . ALA A 1 130 ? -8.352 -2.406 7.580 1.00 86.12 130 ALA A C 1
ATOM 982 O O . ALA A 1 130 ? -9.516 -2.213 7.940 1.00 86.12 130 ALA A O 1
ATOM 983 N N . LEU A 1 131 ? -7.375 -1.568 7.948 1.00 83.00 131 LEU A N 1
ATOM 984 C CA . LEU A 1 131 ? -7.623 -0.345 8.721 1.00 83.00 131 LEU A CA 1
ATOM 985 C C . LEU A 1 131 ? -8.323 0.744 7.915 1.00 83.00 131 LEU A C 1
ATOM 987 O O . LEU A 1 131 ? -9.261 1.356 8.416 1.00 83.00 131 LEU A O 1
ATOM 991 N N . VAL A 1 132 ? -7.858 1.013 6.695 1.00 82.75 132 VAL A N 1
ATOM 992 C CA . VAL A 1 132 ? -8.418 2.069 5.837 1.00 82.75 132 VAL A CA 1
ATOM 993 C C . VAL A 1 132 ? -9.847 1.703 5.438 1.00 82.75 132 VAL A C 1
ATOM 995 O O . VAL A 1 132 ? -10.768 2.506 5.596 1.00 82.75 132 VAL A O 1
ATOM 998 N N . SER A 1 133 ? -10.057 0.462 5.002 1.00 85.25 133 SER A N 1
ATOM 999 C CA . SER A 1 133 ? -11.369 -0.058 4.627 1.00 85.25 133 SER A CA 1
ATOM 1000 C C . SER A 1 133 ? -12.355 0.031 5.793 1.00 85.25 133 SER A C 1
ATOM 1002 O O . SER A 1 133 ? -13.419 0.631 5.652 1.00 85.25 133 SER A O 1
ATOM 1004 N N . SER A 1 134 ? -11.988 -0.466 6.978 1.00 85.38 134 SER A N 1
ATOM 1005 C CA . SER A 1 134 ? -12.880 -0.453 8.143 1.00 85.38 134 SER A CA 1
ATOM 1006 C C . SER A 1 134 ? -13.036 0.920 8.808 1.00 85.38 134 SER A C 1
ATOM 1008 O O . SER A 1 134 ? -14.108 1.228 9.323 1.00 85.38 134 SER A O 1
ATOM 1010 N N . GLY A 1 135 ? -11.986 1.742 8.838 1.00 76.50 135 GLY A N 1
ATOM 1011 C CA . GLY A 1 135 ? -11.932 2.982 9.614 1.00 76.50 135 GLY A CA 1
ATOM 1012 C C . GLY A 1 135 ? -12.360 4.233 8.849 1.00 76.50 135 GLY A C 1
ATOM 1013 O O . GLY A 1 135 ? -12.907 5.158 9.465 1.00 76.50 135 GLY A O 1
ATOM 1014 N N . THR A 1 136 ? -12.129 4.268 7.533 1.00 80.25 136 THR A N 1
ATOM 1015 C CA . THR A 1 136 ? -12.462 5.405 6.660 1.00 80.25 136 THR A CA 1
ATOM 1016 C C . THR A 1 136 ? -13.440 5.027 5.557 1.00 80.25 136 THR A C 1
ATOM 1018 O O . THR A 1 136 ? -14.508 5.631 5.501 1.00 80.25 136 THR A O 1
ATOM 1021 N N . SER A 1 137 ? -13.146 4.014 4.734 1.00 84.56 137 SER A N 1
ATOM 1022 C CA . SER A 1 137 ? -13.964 3.707 3.549 1.00 84.56 137 SER A CA 1
ATOM 1023 C C . SER A 1 137 ? -15.377 3.260 3.927 1.00 84.56 137 SER A C 1
ATOM 1025 O O . SER A 1 137 ? -16.340 3.697 3.307 1.00 84.56 137 SER A O 1
ATOM 1027 N N . ALA A 1 138 ? -15.527 2.486 5.006 1.00 86.12 138 ALA A N 1
ATOM 1028 C CA . ALA A 1 138 ? -16.830 2.065 5.525 1.00 86.12 138 ALA A CA 1
ATOM 1029 C C . ALA A 1 138 ? -17.766 3.239 5.865 1.00 86.12 138 ALA A C 1
ATOM 1031 O O . ALA A 1 138 ? -18.980 3.093 5.786 1.00 86.12 138 ALA A O 1
ATOM 1032 N N . LYS A 1 139 ? -17.214 4.402 6.238 1.00 84.25 139 LYS A N 1
ATOM 1033 C CA . LYS A 1 139 ? -17.985 5.612 6.581 1.00 84.25 139 LYS A CA 1
ATOM 1034 C C . LYS A 1 139 ? -18.354 6.455 5.361 1.00 84.25 139 LYS A C 1
ATOM 1036 O O . LYS A 1 139 ? -19.118 7.402 5.499 1.00 84.25 139 LYS A O 1
ATOM 1041 N N . GLN A 1 140 ? -17.755 6.164 4.209 1.00 83.25 140 GLN A N 1
ATOM 1042 C CA . GLN A 1 140 ? -17.911 6.924 2.968 1.00 83.25 140 GLN A CA 1
ATOM 1043 C C . GLN A 1 140 ? -18.780 6.196 1.936 1.00 83.25 140 GLN A C 1
ATOM 1045 O O . GLN A 1 140 ? -19.010 6.737 0.861 1.00 83.25 140 GLN A O 1
ATOM 1050 N N . LEU A 1 141 ? -19.225 4.972 2.232 1.00 86.12 141 LEU A N 1
ATOM 1051 C CA . LEU A 1 141 ? -20.086 4.198 1.345 1.00 86.12 141 LEU A CA 1
ATOM 1052 C C . LEU A 1 141 ? -21.552 4.546 1.577 1.00 86.12 141 LEU A C 1
ATOM 1054 O O . LEU A 1 141 ? -22.049 4.429 2.696 1.00 86.12 141 LEU A O 1
ATOM 1058 N N . ASP A 1 142 ? -22.248 4.879 0.494 1.00 85.69 142 ASP A N 1
ATOM 1059 C CA . ASP A 1 142 ? -23.691 5.121 0.516 1.00 85.69 142 ASP A CA 1
ATOM 1060 C C . ASP A 1 142 ? -24.490 3.809 0.580 1.00 85.69 142 ASP A C 1
ATOM 1062 O O . ASP A 1 142 ? -25.588 3.766 1.139 1.00 85.69 142 ASP A O 1
ATOM 1066 N N . ARG A 1 143 ? -23.957 2.721 -0.003 1.00 86.56 143 ARG A N 1
ATOM 1067 C CA . ARG A 1 143 ? -24.620 1.409 -0.089 1.00 86.56 143 ARG A CA 1
ATOM 1068 C C . ARG A 1 143 ? -23.663 0.260 0.222 1.00 86.56 143 ARG A C 1
ATOM 1070 O O . ARG A 1 143 ? -22.517 0.253 -0.215 1.00 86.56 143 ARG A O 1
ATOM 1077 N N . GLU A 1 144 ? -24.164 -0.779 0.897 1.00 86.12 144 GLU A N 1
ATOM 1078 C CA . GLU A 1 144 ? -23.387 -2.004 1.175 1.00 86.12 144 GLU A CA 1
ATOM 1079 C C . GLU A 1 144 ? -22.988 -2.741 -0.117 1.00 86.12 144 GLU A C 1
ATOM 1081 O O . GLU A 1 144 ? -21.921 -3.347 -0.175 1.00 86.12 144 GLU A O 1
ATOM 1086 N N . SER A 1 145 ? -23.785 -2.636 -1.189 1.00 87.94 145 SER A N 1
ATOM 1087 C CA . SER A 1 145 ? -23.452 -3.204 -2.507 1.00 87.94 145 SER A CA 1
ATOM 1088 C C . SER A 1 145 ? -22.132 -2.677 -3.070 1.00 87.94 145 SER A C 1
ATOM 1090 O O . SER A 1 145 ? -21.403 -3.410 -3.744 1.00 87.94 145 SER A O 1
ATOM 1092 N N . ASP A 1 146 ? -21.803 -1.424 -2.761 1.00 88.44 146 ASP A N 1
ATOM 1093 C CA . ASP A 1 146 ? -20.627 -0.739 -3.292 1.00 88.44 146 ASP A CA 1
ATOM 1094 C C . ASP A 1 146 ? -19.350 -1.216 -2.583 1.00 88.44 146 ASP A C 1
ATOM 1096 O O . ASP A 1 146 ? -18.251 -1.104 -3.129 1.00 88.44 146 ASP A O 1
ATOM 1100 N N . ALA A 1 147 ? -19.488 -1.870 -1.420 1.00 87.62 147 ALA A N 1
ATOM 1101 C CA . ALA A 1 147 ? -18.380 -2.476 -0.691 1.00 87.62 147 ALA A CA 1
ATOM 1102 C C . ALA A 1 147 ? -17.630 -3.521 -1.529 1.00 87.62 147 ALA A C 1
ATOM 1104 O O . ALA A 1 147 ? -16.416 -3.664 -1.390 1.00 87.62 147 ALA A O 1
ATOM 1105 N N . ARG A 1 148 ? -18.315 -4.231 -2.439 1.00 89.38 148 ARG A N 1
ATOM 1106 C CA . ARG A 1 148 ? -17.654 -5.189 -3.336 1.00 89.38 148 ARG A CA 1
ATOM 1107 C C . ARG A 1 148 ? -16.710 -4.483 -4.307 1.00 89.38 148 ARG A C 1
ATOM 1109 O O . ARG A 1 148 ? -15.581 -4.928 -4.481 1.00 89.38 148 ARG A O 1
ATOM 1116 N N . LEU A 1 149 ? -17.155 -3.397 -4.936 1.00 87.56 149 LEU A N 1
ATOM 1117 C CA . LEU A 1 149 ? -16.325 -2.656 -5.885 1.00 87.56 149 LEU A CA 1
ATOM 1118 C C . LEU A 1 149 ? -15.180 -1.931 -5.165 1.00 87.56 149 LEU A C 1
ATOM 1120 O O . LEU A 1 149 ? -14.039 -2.003 -5.610 1.00 87.56 149 LEU A O 1
ATOM 1124 N N . VAL A 1 150 ? -15.475 -1.287 -4.033 1.00 87.06 150 VAL A N 1
ATOM 1125 C CA . VAL A 1 150 ? -14.499 -0.483 -3.284 1.00 87.06 150 VAL A CA 1
ATOM 1126 C C . VAL A 1 150 ? -13.492 -1.337 -2.516 1.00 87.06 150 VAL A C 1
ATOM 1128 O O . VAL A 1 150 ? -12.326 -0.976 -2.470 1.00 87.06 150 VAL A O 1
ATOM 1131 N N . GLY A 1 151 ? -13.899 -2.463 -1.927 1.00 86.50 151 GLY A N 1
ATOM 1132 C CA . GLY A 1 151 ? -12.984 -3.373 -1.230 1.00 86.50 151 GLY A CA 1
ATOM 1133 C C . GLY A 1 151 ? -12.275 -4.320 -2.197 1.00 86.50 151 GLY A C 1
ATOM 1134 O O . GLY A 1 151 ? -11.071 -4.225 -2.413 1.00 86.50 151 GLY A O 1
ATOM 1135 N N . TYR A 1 152 ? -13.037 -5.223 -2.820 1.00 89.31 152 TYR A N 1
ATOM 1136 C CA . TYR A 1 152 ? -12.473 -6.270 -3.679 1.00 89.31 152 TYR A CA 1
ATOM 1137 C C . TYR A 1 152 ? -11.892 -5.690 -4.977 1.00 89.31 152 TYR A C 1
ATOM 1139 O O . TYR A 1 152 ? -10.777 -6.023 -5.372 1.00 89.31 152 TYR A O 1
ATOM 1147 N N . GLY A 1 153 ? -12.641 -4.809 -5.647 1.00 87.56 153 GLY A N 1
ATOM 1148 C CA . GLY A 1 153 ? -12.238 -4.230 -6.932 1.00 87.56 153 GLY A CA 1
ATOM 1149 C C . GLY A 1 153 ? -11.011 -3.321 -6.836 1.00 87.56 153 GLY A C 1
ATOM 1150 O O . GLY A 1 153 ? -10.123 -3.421 -7.682 1.00 87.56 153 GLY A O 1
ATOM 1151 N N . ALA A 1 154 ? -10.915 -2.485 -5.797 1.00 85.06 154 ALA A N 1
ATOM 1152 C CA . ALA A 1 154 ? -9.740 -1.635 -5.589 1.00 85.06 154 ALA A CA 1
ATOM 1153 C C . ALA A 1 154 ? -8.467 -2.464 -5.361 1.00 85.06 154 ALA A C 1
ATOM 1155 O O . ALA A 1 154 ? -7.435 -2.171 -5.962 1.00 85.06 154 ALA A O 1
ATOM 1156 N N . MET A 1 155 ? -8.564 -3.548 -4.584 1.00 86.81 155 MET A N 1
ATOM 1157 C CA . MET A 1 155 ? -7.445 -4.459 -4.344 1.00 86.81 155 MET A CA 1
ATOM 1158 C C . MET A 1 155 ? -6.992 -5.179 -5.626 1.00 86.81 155 MET A C 1
ATOM 1160 O O . MET A 1 155 ? -5.795 -5.333 -5.875 1.00 86.81 155 MET A O 1
ATOM 1164 N N . LEU A 1 156 ? -7.927 -5.554 -6.509 1.00 86.94 156 LEU A N 1
ATOM 1165 C CA . LEU A 1 156 ? -7.561 -6.040 -7.843 1.00 86.94 156 LEU A CA 1
ATOM 1166 C C . LEU A 1 156 ? -6.833 -4.963 -8.661 1.00 86.94 156 LEU A C 1
ATOM 1168 O O . LEU A 1 156 ? -5.832 -5.270 -9.308 1.00 86.94 156 LEU A O 1
ATOM 1172 N N . GLY A 1 157 ? -7.293 -3.711 -8.613 1.00 83.75 157 GLY A N 1
ATOM 1173 C CA . GLY A 1 157 ? -6.632 -2.582 -9.275 1.00 83.75 157 GLY A CA 1
ATOM 1174 C C . GLY A 1 157 ? -5.188 -2.381 -8.807 1.00 83.75 157 GLY A C 1
ATOM 1175 O O . GLY A 1 157 ? -4.284 -2.224 -9.626 1.00 83.75 157 GLY A O 1
ATOM 1176 N N . GLU A 1 158 ? -4.942 -2.473 -7.503 1.00 81.19 158 GLU A N 1
ATOM 1177 C CA . GLU A 1 158 ? -3.589 -2.416 -6.947 1.00 81.19 158 GLU A CA 1
ATOM 1178 C C . GLU A 1 158 ? -2.738 -3.626 -7.352 1.00 81.19 158 GLU A C 1
ATOM 1180 O O . GLU A 1 158 ? -1.562 -3.482 -7.694 1.00 81.19 158 GLU A O 1
ATOM 1185 N N . SER A 1 159 ? -3.333 -4.820 -7.410 1.00 83.75 159 SER A N 1
ATOM 1186 C CA . SER A 1 159 ? -2.630 -6.011 -7.895 1.00 83.75 159 SER A CA 1
ATOM 1187 C C . SER A 1 159 ? -2.195 -5.880 -9.360 1.00 83.75 159 SER A C 1
ATOM 1189 O O . SER A 1 159 ? -1.119 -6.358 -9.719 1.00 83.75 159 SER A O 1
ATOM 1191 N N . LEU A 1 160 ? -2.964 -5.166 -10.195 1.00 83.94 160 LEU A N 1
ATOM 1192 C CA . LEU A 1 160 ? -2.579 -4.849 -11.574 1.00 83.94 160 LEU A CA 1
ATOM 1193 C C . LEU A 1 160 ? -1.382 -3.895 -11.621 1.00 83.94 160 LEU A C 1
ATOM 1195 O O . LEU A 1 160 ? -0.503 -4.075 -12.465 1.00 83.94 160 LEU A O 1
ATOM 1199 N N . LEU A 1 161 ? -1.298 -2.919 -10.714 1.00 82.81 161 LEU A N 1
ATOM 1200 C CA . LEU A 1 161 ? -0.099 -2.088 -10.573 1.00 82.81 161 LEU A CA 1
ATOM 1201 C C . LEU A 1 161 ? 1.110 -2.943 -10.148 1.00 82.81 161 LEU A C 1
ATOM 1203 O O . LEU A 1 161 ? 2.177 -2.855 -10.753 1.00 82.81 161 LEU A O 1
ATOM 1207 N N . GLY A 1 162 ? 0.945 -3.827 -9.162 1.00 80.69 162 GLY A N 1
ATOM 1208 C CA . GLY A 1 162 ? 2.003 -4.753 -8.745 1.00 80.69 162 GLY A CA 1
ATOM 1209 C C . GLY A 1 162 ? 2.456 -5.692 -9.870 1.00 80.69 162 GLY A C 1
ATOM 1210 O O . GLY A 1 162 ? 3.646 -5.980 -10.005 1.00 80.69 162 GLY A O 1
ATOM 1211 N N . LEU A 1 163 ? 1.522 -6.142 -10.711 1.00 84.06 163 LEU A N 1
ATOM 1212 C CA . LEU A 1 163 ? 1.803 -7.026 -11.837 1.00 84.06 163 LEU A CA 1
ATOM 1213 C C . LEU A 1 163 ? 2.643 -6.330 -12.910 1.00 84.06 163 LEU A C 1
ATOM 1215 O O . LEU A 1 163 ? 3.641 -6.903 -13.343 1.00 84.06 163 LEU A O 1
ATOM 1219 N N . ILE A 1 164 ? 2.296 -5.102 -13.312 1.00 81.12 164 ILE A N 1
ATOM 1220 C CA . ILE A 1 164 ? 3.077 -4.384 -14.331 1.00 81.12 164 ILE A CA 1
ATOM 1221 C C . ILE A 1 164 ? 4.482 -4.037 -13.821 1.00 81.12 164 ILE A C 1
ATOM 1223 O O . ILE A 1 164 ? 5.446 -4.128 -14.576 1.00 81.12 164 ILE A O 1
ATOM 1227 N N . VAL A 1 165 ? 4.630 -3.738 -12.524 1.00 78.62 165 VAL A N 1
ATOM 1228 C CA . VAL A 1 165 ? 5.942 -3.536 -11.881 1.00 78.62 165 VAL A CA 1
ATOM 1229 C C . VAL A 1 165 ? 6.771 -4.826 -11.898 1.00 78.62 165 VAL A C 1
ATOM 1231 O O . VAL A 1 165 ? 7.962 -4.791 -12.207 1.00 78.62 165 VAL A O 1
ATOM 1234 N N . ALA A 1 166 ? 6.155 -5.978 -11.615 1.00 78.94 166 ALA A N 1
ATOM 1235 C CA . ALA A 1 166 ? 6.834 -7.270 -11.700 1.00 78.94 166 ALA A CA 1
ATOM 1236 C C . ALA A 1 166 ? 7.265 -7.590 -13.142 1.00 78.94 166 ALA A C 1
ATOM 1238 O O . ALA A 1 166 ? 8.392 -8.023 -13.370 1.00 78.94 166 ALA A O 1
ATOM 1239 N N . VAL A 1 167 ? 6.402 -7.318 -14.125 1.00 80.25 167 VAL A N 1
ATOM 1240 C CA . VAL A 1 167 ? 6.726 -7.472 -15.550 1.00 80.25 167 VAL A CA 1
ATOM 1241 C C . VAL A 1 167 ? 7.893 -6.567 -15.944 1.00 80.25 167 VAL A C 1
ATOM 1243 O O . VAL A 1 167 ? 8.829 -7.048 -16.580 1.00 80.25 167 VAL A O 1
ATOM 1246 N N . LEU A 1 168 ? 7.897 -5.298 -15.524 1.00 77.50 168 LEU A N 1
ATOM 1247 C CA . LEU A 1 168 ? 8.997 -4.356 -15.763 1.00 77.50 168 LEU A CA 1
ATOM 1248 C C . LEU A 1 168 ? 10.343 -4.892 -15.259 1.00 77.50 168 LEU A C 1
ATOM 1250 O O . LEU A 1 168 ? 11.329 -4.860 -15.999 1.00 77.50 168 LEU A O 1
ATOM 1254 N N . ALA A 1 169 ? 10.369 -5.433 -14.037 1.00 74.62 169 ALA A N 1
ATOM 1255 C CA . ALA A 1 169 ? 11.565 -6.029 -13.441 1.00 74.62 169 ALA A CA 1
ATOM 1256 C C . ALA A 1 169 ? 12.082 -7.262 -14.212 1.00 74.62 169 ALA A C 1
ATOM 1258 O O . ALA A 1 169 ? 13.273 -7.573 -14.156 1.00 74.62 169 ALA A O 1
ATOM 1259 N N . CYS A 1 170 ? 11.206 -7.953 -14.950 1.00 74.38 170 CYS A N 1
ATOM 1260 C CA . CYS A 1 170 ? 11.533 -9.165 -15.705 1.00 74.38 170 CYS A CA 1
ATOM 1261 C C . CYS A 1 170 ? 11.792 -8.946 -17.208 1.00 74.38 170 CYS A C 1
ATOM 1263 O O . CYS A 1 170 ? 12.306 -9.860 -17.856 1.00 74.38 170 CYS A O 1
ATOM 1265 N N . THR A 1 171 ? 11.413 -7.796 -17.779 1.00 72.12 171 THR A N 1
ATOM 1266 C CA . THR A 1 171 ? 11.354 -7.603 -19.245 1.00 72.12 171 THR A CA 1
ATOM 1267 C C . THR A 1 171 ? 12.073 -6.359 -19.758 1.00 72.12 171 THR A C 1
ATOM 1269 O O . THR A 1 171 ? 12.855 -6.461 -20.692 1.00 72.12 171 THR A O 1
ATOM 1272 N N . ALA A 1 172 ? 11.808 -5.182 -19.186 1.00 56.34 172 ALA A N 1
ATOM 1273 C CA . ALA A 1 172 ? 12.104 -3.907 -19.850 1.00 56.34 172 ALA A CA 1
ATOM 1274 C C . ALA A 1 172 ? 13.092 -3.009 -19.099 1.00 56.34 172 ALA A C 1
ATOM 1276 O O . ALA A 1 172 ? 13.565 -2.020 -19.652 1.00 56.34 172 ALA A O 1
ATOM 1277 N N . GLY A 1 173 ? 13.438 -3.352 -17.854 1.00 56.81 173 GLY A N 1
ATOM 1278 C CA . GLY A 1 173 ? 14.533 -2.695 -17.134 1.00 56.81 173 GLY A CA 1
ATOM 1279 C C . GLY A 1 173 ? 15.932 -3.107 -17.614 1.00 56.81 173 GLY A C 1
ATOM 1280 O O . GLY A 1 173 ? 16.900 -2.416 -17.308 1.00 56.81 173 GLY A O 1
ATOM 1281 N N . PHE A 1 174 ? 16.051 -4.215 -18.357 1.00 61.53 174 PHE A N 1
ATOM 1282 C CA . PHE A 1 174 ? 17.333 -4.801 -18.754 1.00 61.53 174 PHE A CA 1
ATOM 1283 C C . PHE A 1 174 ? 17.287 -5.239 -20.216 1.00 61.53 174 PHE A C 1
ATOM 1285 O O . PHE A 1 174 ? 16.507 -6.108 -20.585 1.00 61.53 174 PHE A O 1
ATOM 1292 N N . VAL A 1 175 ? 18.140 -4.628 -21.041 1.00 62.06 175 VAL A N 1
ATOM 1293 C CA . VAL A 1 175 ? 18.206 -4.854 -22.497 1.00 62.06 175 VAL A CA 1
ATOM 1294 C C . VAL A 1 175 ? 18.728 -6.261 -22.842 1.00 62.06 175 VAL A C 1
ATOM 1296 O O . VAL A 1 175 ? 18.446 -6.775 -23.920 1.00 62.06 175 VAL A O 1
ATOM 1299 N N . SER A 1 176 ? 19.465 -6.910 -21.931 1.00 69.38 176 SER A N 1
ATOM 1300 C CA . SER A 1 176 ? 20.026 -8.252 -22.128 1.00 69.38 176 SER A CA 1
ATOM 1301 C C . SER A 1 176 ? 19.992 -9.102 -20.855 1.00 69.38 176 SER A C 1
ATOM 1303 O O . SER A 1 176 ? 19.920 -8.587 -19.735 1.00 69.38 176 SER A O 1
ATOM 1305 N N . ARG A 1 177 ? 20.097 -10.429 -21.028 1.00 69.31 177 ARG A N 1
ATOM 1306 C CA . ARG A 1 177 ? 20.204 -11.402 -19.923 1.00 69.31 177 ARG A CA 1
ATOM 1307 C C . ARG A 1 177 ? 21.424 -11.160 -19.050 1.00 69.31 177 ARG A C 1
ATOM 1309 O O . ARG A 1 177 ? 21.339 -11.335 -17.841 1.00 69.31 177 ARG A O 1
ATOM 1316 N N . GLU A 1 178 ? 22.517 -10.700 -19.641 1.00 70.25 178 GLU A N 1
ATOM 1317 C CA . GLU A 1 178 ? 23.725 -10.319 -18.910 1.00 70.25 178 GLU A CA 1
ATOM 1318 C C . GLU A 1 178 ? 23.485 -9.082 -18.043 1.00 70.25 178 GLU A C 1
ATOM 1320 O O . GLU A 1 178 ? 23.885 -9.075 -16.886 1.00 70.25 178 GLU A O 1
ATOM 1325 N N . ALA A 1 179 ? 22.774 -8.067 -18.550 1.00 70.62 179 ALA A N 1
ATOM 1326 C CA . ALA A 1 179 ? 22.433 -6.876 -17.771 1.00 70.62 179 ALA A CA 1
ATOM 1327 C C . ALA A 1 179 ? 21.488 -7.202 -16.603 1.00 70.62 179 ALA A C 1
ATOM 1329 O O . ALA A 1 179 ? 21.616 -6.630 -15.520 1.00 70.62 179 ALA A O 1
ATOM 1330 N N . TRP A 1 180 ? 20.562 -8.146 -16.807 1.00 74.81 180 TRP A N 1
ATOM 1331 C CA . TRP A 1 180 ? 19.704 -8.653 -15.738 1.00 74.81 180 TRP A CA 1
ATOM 1332 C C . TRP A 1 180 ? 20.519 -9.422 -14.688 1.00 74.81 180 TRP A C 1
ATOM 1334 O O . TRP A 1 180 ? 20.405 -9.136 -13.498 1.00 74.81 180 TRP A O 1
ATOM 1344 N N . LEU A 1 181 ? 21.389 -10.344 -15.119 1.00 73.38 181 LEU A N 1
ATOM 1345 C CA . LEU A 1 181 ? 22.259 -11.107 -14.221 1.00 73.38 181 LEU A CA 1
ATOM 1346 C C . LEU A 1 181 ? 23.197 -10.187 -13.441 1.00 73.38 181 LEU A C 1
ATOM 1348 O O . LEU A 1 181 ? 23.227 -10.295 -12.228 1.00 73.38 181 LEU A O 1
ATOM 1352 N N . ALA A 1 182 ? 23.849 -9.213 -14.077 1.00 72.44 182 ALA A N 1
ATOM 1353 C CA . ALA A 1 182 ? 24.728 -8.254 -13.402 1.00 72.44 182 ALA A CA 1
ATOM 1354 C C . ALA A 1 182 ? 24.005 -7.424 -12.324 1.00 72.44 182 ALA A C 1
ATOM 1356 O O . ALA A 1 182 ? 24.607 -6.999 -11.341 1.00 72.44 182 ALA A O 1
ATOM 1357 N N . ARG A 1 183 ? 22.697 -7.185 -12.484 1.00 70.38 183 ARG A N 1
ATOM 1358 C CA . ARG A 1 183 ? 21.891 -6.462 -11.492 1.00 70.38 183 ARG A CA 1
ATOM 1359 C C . ARG A 1 183 ? 21.420 -7.337 -10.330 1.00 70.38 183 ARG A C 1
ATOM 1361 O O . ARG A 1 183 ? 21.211 -6.808 -9.236 1.00 70.38 183 ARG A O 1
ATOM 1368 N N . TYR A 1 184 ? 21.190 -8.624 -10.578 1.00 70.69 184 TYR A N 1
ATOM 1369 C CA . TYR A 1 184 ? 20.610 -9.563 -9.614 1.00 70.69 184 TYR A CA 1
ATOM 1370 C C . TYR A 1 184 ? 21.581 -10.676 -9.174 1.00 70.69 184 TYR A C 1
ATOM 1372 O O . TYR A 1 184 ? 21.162 -11.573 -8.450 1.00 70.69 184 TYR A O 1
ATOM 1380 N N . GLU A 1 185 ? 22.867 -10.593 -9.538 1.00 62.12 185 GLU A N 1
ATOM 1381 C CA . GLU A 1 185 ? 23.882 -11.652 -9.373 1.00 62.12 185 GLU A CA 1
ATOM 1382 C C . GLU A 1 185 ? 23.995 -12.155 -7.931 1.00 62.12 185 GLU A C 1
ATOM 1384 O O . GLU A 1 185 ? 24.049 -13.357 -7.695 1.00 62.12 185 GLU A O 1
ATOM 1389 N N . ASN A 1 186 ? 23.946 -11.234 -6.965 1.00 62.09 186 ASN A N 1
ATOM 1390 C CA . ASN A 1 186 ? 24.094 -11.541 -5.539 1.00 62.09 186 ASN A CA 1
ATOM 1391 C C . ASN A 1 186 ? 22.840 -11.230 -4.712 1.00 62.09 186 ASN A C 1
ATOM 1393 O O . ASN A 1 186 ? 22.911 -11.235 -3.484 1.00 62.09 186 ASN A O 1
ATOM 1397 N N . TRP A 1 187 ? 21.725 -10.851 -5.353 1.00 63.47 187 TRP A N 1
ATOM 1398 C CA . TRP A 1 187 ? 20.520 -10.334 -4.678 1.00 63.47 187 TRP A CA 1
ATOM 1399 C C . TRP A 1 187 ? 20.776 -9.201 -3.668 1.00 63.47 187 TRP A C 1
ATOM 1401 O O . TRP A 1 187 ? 19.903 -8.860 -2.869 1.00 63.47 187 TRP A O 1
ATOM 1411 N N . GLN A 1 188 ? 21.948 -8.568 -3.738 1.00 55.91 188 GLN A N 1
ATOM 1412 C CA . GLN A 1 188 ? 22.270 -7.355 -3.011 1.00 55.91 188 GLN A CA 1
ATOM 1413 C C . GLN A 1 188 ? 21.721 -6.192 -3.838 1.00 55.91 188 GLN A C 1
ATOM 1415 O O . GLN A 1 188 ? 22.252 -5.907 -4.915 1.00 55.91 188 GLN A O 1
ATOM 1420 N N . PRO A 1 189 ? 20.604 -5.564 -3.425 1.00 54.78 189 PRO A N 1
ATOM 1421 C CA . PRO A 1 189 ? 20.113 -4.396 -4.134 1.00 54.78 189 PRO A CA 1
ATOM 1422 C C . PRO A 1 189 ? 21.219 -3.331 -4.128 1.00 54.78 189 PRO A C 1
ATOM 1424 O O . PRO A 1 189 ? 21.940 -3.236 -3.136 1.00 54.78 189 PRO A O 1
ATOM 1427 N N . PRO A 1 190 ? 21.357 -2.502 -5.180 1.00 51.84 190 PRO A N 1
ATOM 1428 C CA . PRO A 1 190 ? 22.184 -1.311 -5.077 1.00 51.84 190 PRO A CA 1
ATOM 1429 C C . PRO A 1 190 ? 21.729 -0.559 -3.828 1.00 51.84 190 PRO A C 1
ATOM 1431 O O . PRO A 1 190 ? 20.531 -0.320 -3.657 1.00 51.84 190 PRO A O 1
ATOM 1434 N N . ASP A 1 191 ? 22.681 -0.240 -2.952 1.00 55.00 191 ASP A N 1
ATOM 1435 C CA . ASP A 1 191 ? 22.480 0.184 -1.557 1.00 55.00 191 ASP A CA 1
ATOM 1436 C C . ASP A 1 191 ? 21.644 1.470 -1.375 1.00 55.00 191 ASP A C 1
ATOM 1438 O O . ASP A 1 191 ? 21.484 1.978 -0.263 1.00 55.00 191 ASP A O 1
ATOM 1442 N N . THR A 1 192 ? 21.084 2.027 -2.455 1.00 62.09 192 THR A N 1
ATOM 1443 C CA . THR A 1 192 ? 20.356 3.292 -2.460 1.00 62.09 192 THR A CA 1
ATOM 1444 C C . THR A 1 192 ? 18.962 3.165 -3.081 1.00 62.09 192 THR A C 1
ATOM 1446 O O . THR A 1 192 ? 18.770 2.719 -4.213 1.00 62.09 192 THR A O 1
ATOM 1449 N N . LEU A 1 193 ? 17.963 3.646 -2.337 1.00 63.28 193 LEU A N 1
ATOM 1450 C CA . LEU A 1 193 ? 16.573 3.800 -2.781 1.00 63.28 193 LEU A CA 1
ATOM 1451 C C . LEU A 1 193 ? 16.468 4.556 -4.121 1.00 63.28 193 LEU A C 1
ATOM 1453 O O . LEU A 1 193 ? 15.660 4.192 -4.975 1.00 63.28 193 LEU A O 1
ATOM 1457 N N . ALA A 1 194 ? 17.335 5.551 -4.332 1.00 65.38 194 ALA A N 1
ATOM 1458 C CA . ALA A 1 194 ? 17.415 6.327 -5.566 1.00 65.38 194 ALA A CA 1
ATOM 1459 C C . ALA A 1 194 ? 17.710 5.457 -6.803 1.00 65.38 194 ALA A C 1
ATOM 1461 O O . ALA A 1 194 ? 17.088 5.654 -7.844 1.00 65.38 194 ALA A O 1
ATOM 1462 N N . GLY A 1 195 ? 18.592 4.457 -6.688 1.00 69.75 195 GLY A N 1
ATOM 1463 C CA . GLY A 1 195 ? 18.912 3.550 -7.794 1.00 69.75 195 GLY A CA 1
ATOM 1464 C C . GLY A 1 195 ? 17.741 2.647 -8.198 1.00 69.75 195 GLY A C 1
ATOM 1465 O O . GLY A 1 195 ? 17.539 2.383 -9.382 1.00 69.75 195 GLY A O 1
ATOM 1466 N N . ASN A 1 196 ? 16.926 2.209 -7.233 1.00 74.06 196 ASN A N 1
ATOM 1467 C CA . ASN A 1 196 ? 15.716 1.429 -7.518 1.00 74.06 196 ASN A CA 1
ATOM 1468 C C . ASN A 1 196 ? 14.631 2.284 -8.188 1.00 74.06 196 ASN A C 1
ATOM 1470 O O . ASN A 1 196 ? 13.986 1.823 -9.129 1.00 74.06 196 ASN A O 1
ATOM 1474 N N . ILE A 1 197 ? 14.468 3.536 -7.750 1.00 74.25 197 ILE A N 1
ATOM 1475 C CA . ILE A 1 197 ? 13.529 4.477 -8.373 1.00 74.25 197 ILE A CA 1
ATOM 1476 C C . ILE A 1 197 ? 13.971 4.814 -9.803 1.00 74.25 197 ILE A C 1
ATOM 1478 O O . ILE A 1 197 ? 13.153 4.768 -10.719 1.00 74.25 197 ILE A O 1
ATOM 1482 N N . ALA A 1 198 ? 15.263 5.069 -10.024 1.00 75.75 198 ALA A N 1
ATOM 1483 C CA . ALA A 1 198 ? 15.800 5.334 -11.356 1.00 75.75 198 ALA A CA 1
ATOM 1484 C C . ALA A 1 198 ? 15.567 4.157 -12.318 1.00 75.75 198 ALA A C 1
ATOM 1486 O O . ALA A 1 198 ? 15.113 4.368 -13.439 1.00 75.75 198 ALA A O 1
ATOM 1487 N N . ALA A 1 199 ? 15.795 2.915 -11.874 1.00 77.06 199 ALA A N 1
ATOM 1488 C CA . ALA A 1 199 ? 15.528 1.725 -12.686 1.00 77.06 199 ALA A CA 1
ATOM 1489 C C . ALA A 1 199 ? 14.044 1.608 -13.079 1.00 77.06 199 ALA A C 1
ATOM 1491 O O . ALA A 1 199 ? 13.728 1.291 -14.227 1.00 77.06 199 ALA A O 1
ATOM 1492 N N . PHE A 1 200 ? 13.135 1.912 -12.148 1.00 80.56 200 PHE A N 1
ATOM 1493 C CA . PHE A 1 200 ? 11.701 1.935 -12.424 1.00 80.56 200 PHE A CA 1
ATOM 1494 C C . PHE A 1 200 ? 11.321 3.026 -13.438 1.00 80.56 200 PHE A C 1
ATOM 1496 O O . PHE A 1 200 ? 10.586 2.745 -14.388 1.00 80.56 200 PHE A O 1
ATOM 1503 N N . ILE A 1 201 ? 11.845 4.247 -13.280 1.00 81.31 201 ILE A N 1
ATOM 1504 C CA . ILE A 1 201 ? 11.589 5.359 -14.208 1.00 81.31 201 ILE A CA 1
ATOM 1505 C C . ILE A 1 201 ? 12.093 5.003 -15.608 1.00 81.31 201 ILE A C 1
ATOM 1507 O O . ILE A 1 201 ? 11.348 5.161 -16.574 1.00 81.31 201 ILE A O 1
ATOM 1511 N N . THR A 1 202 ? 13.310 4.468 -15.730 1.00 81.38 202 THR A N 1
ATOM 1512 C CA . THR A 1 202 ? 13.892 4.070 -17.019 1.00 81.38 202 THR A CA 1
ATOM 1513 C C . THR A 1 202 ? 13.068 2.979 -17.698 1.00 81.38 202 THR A C 1
ATOM 1515 O O . THR A 1 202 ? 12.658 3.154 -18.845 1.00 81.38 202 THR A O 1
ATOM 1518 N N . GLY A 1 203 ? 12.748 1.887 -16.991 1.00 81.00 203 GLY A N 1
ATOM 1519 C CA . GLY A 1 203 ? 11.947 0.794 -17.556 1.00 81.00 203 GLY A CA 1
ATOM 1520 C C . GLY A 1 203 ? 10.558 1.258 -18.003 1.00 81.00 203 GLY A C 1
ATOM 1521 O O . GLY A 1 203 ? 10.090 0.906 -19.083 1.00 81.00 203 GLY A O 1
ATOM 1522 N N . THR A 1 204 ? 9.920 2.123 -17.214 1.00 82.25 204 THR A N 1
ATOM 1523 C CA . THR A 1 204 ? 8.601 2.673 -17.554 1.00 82.25 204 THR A CA 1
ATOM 1524 C C . THR A 1 204 ? 8.671 3.647 -18.733 1.00 82.25 204 THR A C 1
ATOM 1526 O O . T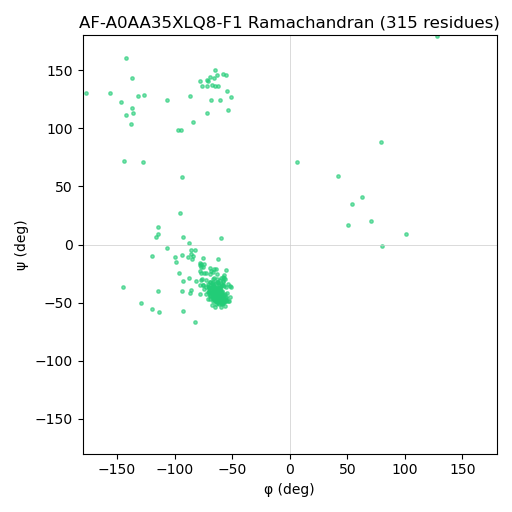HR A 1 204 ? 7.797 3.646 -19.600 1.00 82.25 204 THR A O 1
ATOM 1529 N N . THR A 1 205 ? 9.739 4.443 -18.814 1.00 84.88 205 THR A N 1
ATOM 1530 C CA . THR A 1 205 ? 9.988 5.372 -19.926 1.00 84.88 205 THR A CA 1
ATOM 1531 C C . THR A 1 205 ? 10.111 4.628 -21.255 1.00 84.88 205 THR A C 1
ATOM 1533 O O . THR A 1 205 ? 9.597 5.116 -22.262 1.00 84.88 205 THR A O 1
ATOM 1536 N N . HIS A 1 206 ? 10.707 3.431 -21.273 1.00 82.81 206 HIS A N 1
ATOM 1537 C CA . HIS A 1 206 ? 10.763 2.596 -22.476 1.00 82.81 206 HIS A CA 1
ATOM 1538 C C . HIS A 1 206 ? 9.369 2.205 -22.986 1.00 82.81 206 HIS A C 1
ATOM 1540 O O . HIS A 1 206 ? 9.091 2.377 -24.172 1.00 82.81 206 HIS A O 1
ATOM 1546 N N . PHE A 1 207 ? 8.466 1.765 -22.104 1.00 84.81 207 PHE A N 1
ATOM 1547 C CA . PHE A 1 207 ? 7.089 1.438 -22.493 1.00 84.81 207 PHE A CA 1
ATOM 1548 C C . PHE A 1 207 ? 6.316 2.650 -22.997 1.00 84.81 207 PHE A C 1
ATOM 1550 O O . PHE A 1 207 ? 5.621 2.561 -24.005 1.00 84.81 207 PHE A O 1
ATOM 1557 N N . LEU A 1 208 ? 6.454 3.798 -22.336 1.00 85.69 208 LEU A N 1
ATOM 1558 C CA . LEU A 1 208 ? 5.772 5.016 -22.773 1.00 85.69 208 LEU A CA 1
ATOM 1559 C C . LEU A 1 208 ? 6.338 5.555 -24.093 1.00 85.69 208 LEU A C 1
ATOM 1561 O O . LEU A 1 208 ? 5.585 6.082 -24.911 1.00 85.69 208 LEU A O 1
ATOM 1565 N N . SER A 1 209 ? 7.635 5.372 -24.343 1.00 84.81 209 SER A N 1
ATOM 1566 C CA . SER A 1 209 ? 8.254 5.760 -25.616 1.00 84.81 209 SER A CA 1
ATOM 1567 C C . SER A 1 209 ? 7.688 4.958 -26.792 1.00 84.81 209 SER A C 1
ATOM 1569 O O . SER A 1 209 ? 7.509 5.512 -27.873 1.00 84.81 209 SER A O 1
ATOM 1571 N N . ALA A 1 210 ? 7.308 3.692 -26.578 1.00 81.38 210 ALA A N 1
ATOM 1572 C CA . ALA A 1 210 ? 6.652 2.867 -27.597 1.00 81.38 210 ALA A CA 1
ATOM 1573 C C . ALA A 1 210 ? 5.253 3.376 -27.999 1.00 81.38 210 ALA A C 1
ATOM 1575 O O . ALA A 1 210 ? 4.773 3.070 -29.086 1.00 81.38 210 ALA A O 1
ATOM 1576 N N . ILE A 1 211 ? 4.609 4.181 -27.148 1.00 83.25 211 ILE A N 1
ATOM 1577 C CA . ILE A 1 211 ? 3.306 4.816 -27.419 1.00 83.25 211 ILE A CA 1
ATOM 1578 C C . ILE A 1 211 ? 3.486 6.146 -28.179 1.00 83.25 211 ILE A C 1
ATOM 1580 O O . ILE A 1 211 ? 2.514 6.737 -28.640 1.00 83.25 211 ILE A O 1
ATOM 1584 N N . GLY A 1 212 ? 4.726 6.623 -28.335 1.00 83.12 212 GLY A N 1
ATOM 1585 C CA . GLY A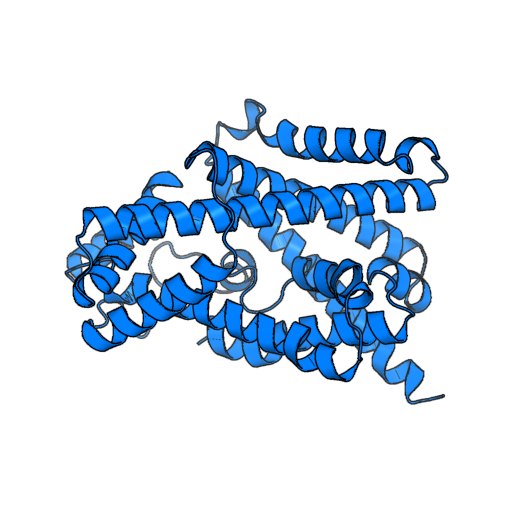 1 212 ? 5.053 7.874 -29.023 1.00 83.12 212 GLY A CA 1
ATOM 1586 C C . GLY A 1 212 ? 5.350 9.057 -28.098 1.00 83.12 212 GLY A C 1
ATOM 1587 O O . GLY A 1 212 ? 5.497 10.179 -28.580 1.00 83.12 212 GLY A O 1
ATOM 1588 N N . PHE A 1 213 ? 5.469 8.844 -26.781 1.00 85.94 213 PHE A N 1
ATOM 1589 C CA . PHE A 1 213 ? 5.952 9.891 -25.877 1.00 85.94 213 PHE A CA 1
ATOM 1590 C C . PHE A 1 213 ? 7.454 10.123 -26.064 1.00 85.94 213 PHE A C 1
ATOM 1592 O O . PHE A 1 213 ? 8.227 9.179 -26.217 1.00 85.94 213 PHE A O 1
ATOM 1599 N N . SER A 1 214 ? 7.895 11.383 -25.997 1.00 90.94 214 SER A N 1
ATOM 1600 C CA . SER A 1 214 ? 9.331 11.663 -25.948 1.00 90.94 214 SER A CA 1
ATOM 1601 C C . SER A 1 214 ? 9.919 11.127 -24.631 1.00 90.94 214 SER A C 1
ATOM 1603 O O . SER A 1 214 ? 9.263 11.244 -23.590 1.00 90.94 214 SER A O 1
ATOM 1605 N N . PRO A 1 215 ? 11.153 10.583 -24.621 1.00 84.25 215 PRO A N 1
ATOM 1606 C CA . PRO A 1 215 ? 11.744 10.011 -23.408 1.00 84.25 215 PRO A CA 1
ATOM 1607 C C . PRO A 1 215 ? 11.789 10.995 -22.232 1.00 84.25 215 PRO A C 1
ATOM 1609 O O . PRO A 1 215 ? 11.546 10.612 -21.091 1.00 84.25 215 PRO A O 1
ATOM 1612 N N . GLY A 1 216 ? 12.031 12.281 -22.511 1.00 85.25 216 GLY A N 1
ATOM 1613 C CA . GLY A 1 216 ? 12.015 13.335 -21.495 1.00 85.25 216 GLY A CA 1
ATOM 1614 C C . GLY A 1 216 ? 10.627 13.567 -20.889 1.00 85.25 216 GLY A C 1
ATOM 1615 O O . GLY A 1 216 ? 10.502 13.667 -19.670 1.00 85.25 216 GLY A O 1
ATOM 1616 N N . LEU A 1 217 ? 9.575 13.598 -21.718 1.00 84.75 217 LEU A N 1
ATOM 1617 C CA . LEU A 1 217 ? 8.197 13.757 -21.244 1.00 84.75 217 LEU A CA 1
ATOM 1618 C C . LEU A 1 217 ? 7.721 12.516 -20.480 1.00 84.75 217 LEU A C 1
ATOM 1620 O O . LEU A 1 217 ? 7.089 12.649 -19.436 1.00 84.75 217 LEU A O 1
ATOM 1624 N N . ALA A 1 218 ? 8.054 11.321 -20.968 1.00 84.94 218 ALA A N 1
ATOM 1625 C CA . ALA A 1 218 ? 7.731 10.062 -20.310 1.00 84.94 218 ALA A CA 1
ATOM 1626 C C . ALA A 1 218 ? 8.401 9.952 -18.929 1.00 84.94 218 ALA A C 1
ATOM 1628 O O . ALA A 1 218 ? 7.716 9.681 -17.943 1.00 84.94 218 ALA A O 1
ATOM 1629 N N . ALA A 1 219 ? 9.700 10.249 -18.826 1.00 84.31 219 ALA A N 1
ATOM 1630 C CA . ALA A 1 219 ? 10.410 10.242 -17.548 1.00 84.31 219 ALA A CA 1
ATOM 1631 C C . ALA A 1 219 ? 9.831 11.270 -16.560 1.00 84.31 219 ALA A C 1
ATOM 1633 O O . ALA A 1 219 ? 9.625 10.951 -15.385 1.00 84.31 219 ALA A O 1
ATOM 1634 N N . ALA A 1 220 ? 9.509 12.480 -17.031 1.00 82.50 220 ALA A N 1
ATOM 1635 C CA . ALA A 1 220 ? 8.871 13.506 -16.209 1.00 82.50 220 ALA A CA 1
ATOM 1636 C C . ALA A 1 220 ? 7.480 13.064 -15.720 1.00 82.50 220 ALA A C 1
ATOM 1638 O O . ALA A 1 220 ? 7.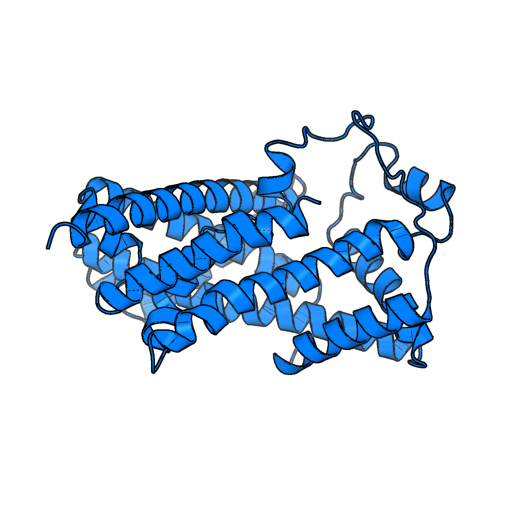193 13.155 -14.528 1.00 82.50 220 ALA A O 1
ATOM 1639 N N . ALA A 1 221 ? 6.642 12.520 -16.607 1.00 81.50 221 ALA A N 1
ATOM 1640 C CA . ALA A 1 221 ? 5.298 12.054 -16.269 1.00 81.50 221 ALA A CA 1
ATOM 1641 C C . ALA A 1 221 ? 5.314 10.904 -15.248 1.00 81.50 221 ALA A C 1
ATOM 1643 O O . ALA A 1 221 ? 4.539 10.924 -14.293 1.00 81.50 221 ALA A O 1
ATOM 1644 N N . VAL A 1 222 ? 6.224 9.935 -15.403 1.00 83.12 222 VAL A N 1
ATOM 1645 C CA . VAL A 1 222 ? 6.397 8.826 -14.447 1.00 83.12 222 VAL A CA 1
ATOM 1646 C C . VAL A 1 222 ? 6.905 9.336 -13.101 1.00 83.12 222 VAL A C 1
ATOM 1648 O O . VAL A 1 222 ? 6.432 8.892 -12.056 1.00 83.12 222 VAL A O 1
ATOM 1651 N N . THR A 1 223 ? 7.826 10.300 -13.105 1.00 80.56 223 THR A N 1
ATOM 1652 C CA . THR A 1 223 ? 8.338 10.903 -11.867 1.00 80.56 223 THR A CA 1
ATOM 1653 C C . THR A 1 223 ? 7.222 11.613 -11.104 1.00 80.56 223 THR A C 1
ATOM 1655 O O . THR A 1 223 ? 7.032 11.352 -9.917 1.00 80.56 223 THR A O 1
ATOM 1658 N N . VAL A 1 224 ? 6.434 12.451 -11.787 1.00 79.75 224 VAL A N 1
ATOM 1659 C CA . VAL A 1 224 ? 5.270 13.122 -11.190 1.00 79.75 224 VAL A CA 1
ATOM 1660 C C . VAL A 1 224 ? 4.282 12.094 -10.656 1.00 79.75 224 VAL A C 1
ATOM 1662 O O . VAL A 1 224 ? 3.839 12.212 -9.519 1.00 79.75 224 VAL A O 1
ATOM 1665 N N . LEU A 1 225 ? 3.993 11.042 -11.426 1.00 80.69 225 LEU A N 1
ATOM 1666 C CA . LEU A 1 225 ? 3.104 9.971 -10.998 1.00 80.69 225 LEU A CA 1
ATOM 1667 C C . LEU A 1 225 ? 3.550 9.333 -9.670 1.00 80.69 225 LEU A C 1
ATOM 1669 O O . LEU A 1 225 ? 2.741 9.183 -8.752 1.00 80.69 225 LEU A O 1
ATOM 1673 N N . MET A 1 226 ? 4.830 8.971 -9.555 1.00 78.25 226 MET A N 1
ATOM 1674 C CA . MET A 1 226 ? 5.381 8.369 -8.337 1.00 78.25 226 MET A CA 1
ATOM 1675 C C . MET A 1 226 ? 5.322 9.321 -7.142 1.00 78.25 226 MET A C 1
ATOM 1677 O O . MET A 1 226 ? 4.958 8.908 -6.039 1.00 78.25 226 MET A O 1
ATOM 1681 N N . VAL A 1 227 ? 5.671 10.592 -7.354 1.00 76.81 227 VAL A N 1
ATOM 1682 C CA . VAL A 1 227 ? 5.646 11.619 -6.306 1.00 76.81 227 VAL A CA 1
ATOM 1683 C C . VAL A 1 227 ? 4.219 11.860 -5.828 1.00 76.81 227 VAL A C 1
ATOM 1685 O O . VAL A 1 227 ? 3.974 11.821 -4.623 1.00 76.81 227 VAL A O 1
ATOM 1688 N N . SER A 1 228 ? 3.262 12.029 -6.742 1.00 77.69 228 SER A N 1
ATOM 1689 C CA . SER A 1 228 ? 1.849 12.201 -6.400 1.00 77.69 228 SER A CA 1
ATOM 1690 C C . SER A 1 228 ? 1.307 10.997 -5.624 1.00 77.69 228 SER A C 1
ATOM 1692 O O . SER A 1 228 ? 0.649 11.185 -4.602 1.00 77.69 228 SER A O 1
ATOM 1694 N N . PHE A 1 229 ? 1.632 9.765 -6.039 1.00 78.38 229 PHE A N 1
ATOM 1695 C CA . PHE A 1 229 ? 1.243 8.550 -5.313 1.00 78.38 229 PHE A CA 1
ATOM 1696 C C . PHE A 1 229 ? 1.795 8.526 -3.878 1.00 78.38 229 PHE A C 1
ATOM 1698 O O . PHE A 1 229 ? 1.057 8.260 -2.920 1.00 78.38 229 PHE A O 1
ATOM 1705 N N . ALA A 1 230 ? 3.079 8.853 -3.709 1.00 77.75 230 ALA A N 1
ATOM 1706 C CA . ALA A 1 230 ? 3.708 8.911 -2.395 1.00 77.75 230 ALA A CA 1
ATOM 1707 C C . ALA A 1 230 ? 3.085 10.008 -1.515 1.00 77.75 230 ALA A C 1
ATOM 1709 O O . ALA A 1 230 ? 2.766 9.754 -0.354 1.00 77.75 230 ALA A O 1
ATOM 1710 N N . LEU A 1 231 ? 2.842 11.204 -2.058 1.00 76.38 231 LEU A N 1
ATOM 1711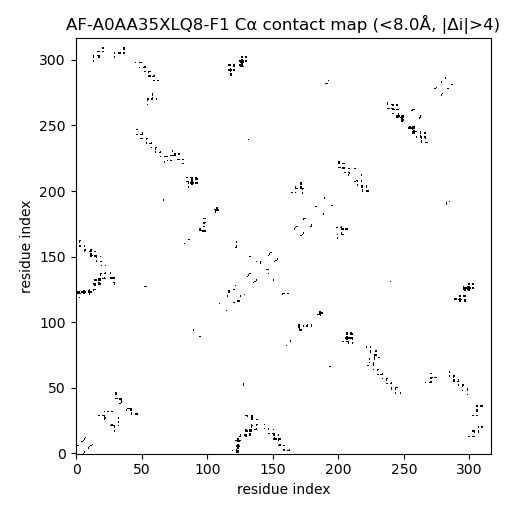 C CA . LEU A 1 231 ? 2.257 12.312 -1.304 1.00 76.38 231 LEU A CA 1
ATOM 1712 C C . LEU A 1 231 ? 0.801 12.032 -0.881 1.00 76.38 231 LEU A C 1
ATOM 1714 O O . LEU A 1 231 ? 0.434 12.311 0.261 1.00 76.38 231 LEU A O 1
ATOM 1718 N N . THR A 1 232 ? -0.028 11.438 -1.748 1.00 77.06 232 THR A N 1
ATOM 1719 C CA . THR A 1 232 ? -1.400 11.027 -1.383 1.00 77.06 232 THR A CA 1
ATOM 1720 C C . THR A 1 232 ? -1.399 9.970 -0.274 1.00 77.06 232 THR A C 1
ATOM 1722 O O . THR A 1 232 ? -2.245 10.010 0.629 1.00 77.06 232 THR A O 1
ATOM 1725 N N . SER A 1 233 ? -0.419 9.062 -0.295 1.00 78.31 233 SER A N 1
ATOM 1726 C CA . SER A 1 233 ? -0.222 8.071 0.768 1.00 78.31 233 SER A CA 1
ATOM 1727 C C . SER A 1 233 ? 0.142 8.739 2.100 1.00 78.31 233 SER A C 1
ATOM 1729 O O . SER A 1 233 ? -0.408 8.368 3.139 1.00 78.31 233 SER A O 1
ATOM 1731 N N . ILE A 1 234 ? 0.993 9.777 2.077 1.00 77.94 234 ILE A N 1
ATOM 1732 C CA . ILE A 1 234 ? 1.341 10.577 3.266 1.00 77.94 234 ILE A CA 1
ATOM 1733 C C . ILE A 1 234 ? 0.130 11.297 3.852 1.00 77.94 234 ILE A C 1
ATOM 1735 O O . ILE A 1 234 ? -0.084 11.208 5.062 1.00 77.94 234 ILE A O 1
ATOM 1739 N N . ASP A 1 235 ? -0.670 11.989 3.036 1.00 76.31 235 ASP A N 1
ATOM 1740 C CA . ASP A 1 235 ? -1.867 12.688 3.531 1.00 76.31 235 ASP A CA 1
ATOM 1741 C C . ASP A 1 235 ? -2.829 11.707 4.221 1.00 76.31 235 ASP A C 1
ATOM 1743 O O . ASP A 1 235 ? -3.237 11.921 5.368 1.00 76.31 235 ASP A O 1
ATOM 1747 N N . SER A 1 236 ? -3.118 10.579 3.569 1.00 76.12 236 SER A N 1
ATOM 1748 C CA . SER A 1 236 ? -4.051 9.569 4.083 1.00 76.12 236 SER A CA 1
ATOM 1749 C C . SER A 1 236 ? -3.566 8.951 5.397 1.00 76.12 236 SER A C 1
ATOM 1751 O O . SER A 1 236 ? -4.302 8.901 6.386 1.00 76.12 236 SER A O 1
ATOM 1753 N N . ALA A 1 237 ? -2.309 8.522 5.452 1.00 77.69 237 ALA A N 1
ATOM 1754 C CA . ALA A 1 237 ? -1.747 7.898 6.644 1.00 77.69 237 ALA A CA 1
ATOM 1755 C C . ALA A 1 237 ? -1.533 8.897 7.793 1.00 77.69 237 ALA A C 1
ATOM 1757 O O . ALA A 1 237 ? -1.782 8.542 8.942 1.00 77.69 237 ALA A O 1
ATOM 1758 N N . THR A 1 238 ? -1.183 10.159 7.522 1.00 78.38 238 THR A N 1
ATOM 1759 C CA . THR A 1 238 ? -1.095 11.194 8.571 1.00 78.38 238 THR A CA 1
ATOM 1760 C C . THR A 1 238 ? -2.459 11.414 9.232 1.00 78.38 238 THR A C 1
ATOM 1762 O O . THR A 1 238 ? -2.559 11.520 10.459 1.00 78.38 238 THR A O 1
ATOM 1765 N N . ARG A 1 239 ? -3.544 11.414 8.443 1.00 78.06 239 ARG A N 1
ATOM 1766 C CA . ARG A 1 239 ? -4.916 11.483 8.973 1.00 78.06 239 ARG A CA 1
ATOM 1767 C C . ARG A 1 239 ? -5.262 10.257 9.815 1.00 78.06 239 ARG A C 1
ATOM 1769 O O . ARG A 1 239 ? -5.813 10.422 10.901 1.00 78.06 239 ARG A O 1
ATOM 1776 N N . LEU A 1 240 ? -4.929 9.055 9.345 1.00 78.12 240 LEU A N 1
ATOM 1777 C CA . LEU A 1 240 ? -5.173 7.809 10.079 1.00 78.12 240 LEU A CA 1
ATOM 1778 C C . LEU A 1 240 ? -4.381 7.742 11.389 1.00 78.12 240 LEU A C 1
ATOM 1780 O O . LEU A 1 240 ? -4.950 7.358 12.408 1.00 78.12 240 LEU A O 1
ATOM 1784 N N . LEU A 1 241 ? -3.117 8.180 11.400 1.00 80.38 241 LEU A N 1
ATOM 1785 C CA . LEU A 1 241 ? -2.298 8.239 12.614 1.00 80.38 241 LEU A CA 1
ATOM 1786 C C . LEU A 1 241 ? -2.920 9.179 13.644 1.00 80.38 241 LEU A C 1
ATOM 1788 O O . LEU A 1 241 ? -3.041 8.827 14.812 1.00 80.38 241 LEU A O 1
ATOM 1792 N N . ARG A 1 242 ? -3.392 10.350 13.204 1.00 83.94 242 ARG A N 1
ATOM 1793 C CA . ARG A 1 242 ? -4.125 11.285 14.063 1.00 83.94 242 ARG A CA 1
ATOM 1794 C C . ARG A 1 242 ? -5.388 10.653 14.653 1.00 83.94 242 ARG A C 1
ATOM 1796 O O . ARG A 1 242 ? -5.639 10.824 15.843 1.00 83.94 242 ARG A O 1
ATOM 1803 N N . TYR A 1 243 ? -6.184 9.945 13.848 1.00 80.31 243 TYR A N 1
ATO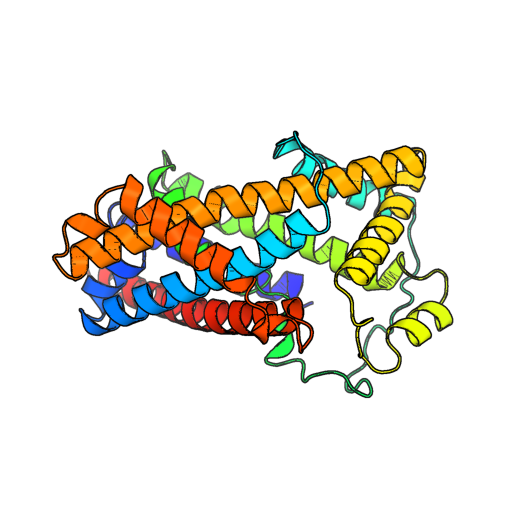M 1804 C CA . TYR A 1 243 ? -7.379 9.255 14.348 1.00 80.31 243 TYR A CA 1
ATOM 1805 C C . TYR A 1 243 ? -7.024 8.157 15.351 1.00 80.31 243 TYR A C 1
ATOM 1807 O O . TYR A 1 243 ? -7.666 8.066 16.392 1.00 80.31 243 TYR A O 1
ATOM 1815 N N . ASN A 1 244 ? -5.968 7.388 15.087 1.00 81.06 244 ASN A N 1
ATOM 1816 C CA . ASN A 1 244 ? -5.487 6.365 16.004 1.00 81.06 244 ASN A CA 1
ATOM 1817 C C . ASN A 1 244 ? -5.003 6.962 17.336 1.00 81.06 244 ASN A C 1
ATOM 1819 O O . ASN A 1 244 ? -5.395 6.466 18.387 1.00 81.06 244 ASN A O 1
ATOM 1823 N N . VAL A 1 245 ? -4.231 8.055 17.316 1.00 81.19 245 VAL A N 1
ATOM 1824 C CA . VAL A 1 245 ? -3.799 8.761 18.538 1.00 81.19 245 VAL A CA 1
ATOM 1825 C C . VAL A 1 245 ? -5.003 9.264 19.339 1.00 81.19 245 VAL A C 1
ATOM 1827 O O . VAL A 1 245 ? -5.036 9.105 20.559 1.00 81.19 245 VAL A O 1
ATOM 1830 N N . ALA A 1 246 ? -6.022 9.806 18.665 1.00 80.25 246 ALA A N 1
ATOM 1831 C CA . ALA A 1 246 ? -7.254 10.235 19.322 1.00 80.25 246 ALA A CA 1
ATOM 1832 C C . ALA A 1 246 ? -8.033 9.059 19.942 1.00 80.25 246 ALA A C 1
ATOM 1834 O O . ALA A 1 246 ? -8.546 9.182 21.054 1.00 80.25 246 ALA A O 1
ATOM 1835 N N . GLU A 1 247 ? -8.086 7.906 19.271 1.00 76.50 247 GLU A N 1
ATOM 1836 C CA . GLU A 1 247 ? -8.757 6.697 19.770 1.00 76.50 247 GLU A CA 1
ATOM 1837 C C . GLU A 1 247 ? -8.007 6.055 20.952 1.00 76.50 247 GLU A C 1
ATOM 1839 O O . GLU A 1 247 ? -8.626 5.622 21.931 1.00 76.50 247 GLU A O 1
ATOM 1844 N N . VAL A 1 248 ? -6.669 6.083 20.925 1.00 77.75 248 VAL A N 1
ATOM 1845 C CA . VAL A 1 248 ? -5.817 5.733 22.074 1.00 77.75 248 VAL A CA 1
ATOM 1846 C C . VAL A 1 248 ? -6.096 6.671 23.248 1.00 77.75 248 VAL A C 1
ATOM 1848 O O . VAL A 1 248 ? -6.303 6.200 24.364 1.00 77.75 248 VAL A O 1
ATOM 1851 N N . GLY A 1 249 ? -6.179 7.981 22.998 1.00 79.06 249 GLY A N 1
ATOM 1852 C CA . GLY A 1 249 ? -6.548 8.983 23.999 1.00 79.06 249 GLY A CA 1
ATOM 1853 C C . GLY A 1 249 ? -7.912 8.727 24.638 1.00 79.06 249 GLY A C 1
ATOM 1854 O O . GLY A 1 249 ? -8.044 8.789 25.858 1.00 79.06 249 GLY A O 1
ATOM 1855 N N . GLY A 1 250 ? -8.910 8.369 23.827 1.00 76.25 250 GLY A N 1
ATOM 1856 C CA . GLY A 1 250 ? -10.232 7.942 24.295 1.00 76.25 250 GLY A CA 1
ATOM 1857 C C . GLY A 1 250 ? -10.187 6.691 25.169 1.00 76.25 250 GLY A C 1
ATOM 1858 O O . GLY A 1 250 ? -10.841 6.636 26.204 1.00 76.25 250 GLY A O 1
ATOM 1859 N N . THR A 1 251 ? -9.373 5.708 24.787 1.00 72.69 251 THR A N 1
ATOM 1860 C CA . THR A 1 251 ? -9.243 4.440 25.522 1.00 72.69 251 THR A CA 1
ATOM 1861 C C . THR A 1 251 ? -8.507 4.609 26.855 1.00 72.69 251 THR A C 1
ATOM 1863 O O . THR A 1 251 ? -8.855 3.951 27.830 1.00 72.69 251 THR A O 1
ATOM 1866 N N . LEU A 1 252 ? -7.504 5.490 26.910 1.00 77.81 252 LEU A N 1
ATOM 1867 C CA . LEU A 1 252 ? -6.723 5.779 28.119 1.00 77.81 252 LEU A CA 1
ATOM 1868 C C . LEU A 1 252 ? -7.365 6.845 29.025 1.00 77.81 252 LEU A C 1
ATOM 1870 O O . LEU A 1 252 ? -6.825 7.130 30.089 1.00 77.81 252 LEU A O 1
ATOM 1874 N N . GLY A 1 253 ? -8.481 7.456 28.611 1.00 78.56 253 GLY A N 1
ATOM 1875 C CA . GLY A 1 253 ? -9.130 8.542 29.354 1.00 78.56 253 GLY A CA 1
ATOM 1876 C C . GLY A 1 253 ? -8.347 9.863 29.350 1.00 78.56 253 GLY A C 1
ATOM 1877 O O . GLY A 1 253 ? -8.558 10.705 30.216 1.00 78.56 253 GLY A O 1
ATOM 1878 N N . VAL A 1 254 ? -7.435 10.061 28.394 1.00 83.56 254 VAL A N 1
ATOM 1879 C CA . VAL A 1 254 ? -6.605 11.270 28.287 1.00 83.56 254 VAL A CA 1
ATOM 1880 C C . VAL A 1 254 ? -7.230 12.229 27.273 1.00 83.56 254 VAL A C 1
ATOM 1882 O O . VAL A 1 254 ? -7.026 12.094 26.065 1.00 83.56 254 VAL A O 1
ATOM 1885 N N . GLU A 1 255 ? -7.967 13.231 27.757 1.00 82.19 255 GLU A N 1
ATOM 1886 C CA . GLU A 1 255 ? -8.670 14.214 26.910 1.00 82.19 255 GLU A CA 1
ATOM 1887 C C . GLU A 1 255 ? -7.727 15.019 26.002 1.00 82.19 255 GLU A C 1
ATOM 1889 O O . GLU A 1 255 ? -8.078 15.362 24.872 1.00 82.19 255 GLU A O 1
ATOM 1894 N N . LEU A 1 256 ? -6.486 15.257 26.442 1.00 81.06 256 LEU A N 1
ATOM 1895 C CA . LEU A 1 256 ? -5.488 15.994 25.664 1.00 81.06 256 LEU A CA 1
ATOM 1896 C C . LEU A 1 256 ? -5.163 15.302 24.328 1.00 81.06 256 LEU A C 1
ATOM 1898 O O . LEU A 1 256 ? -4.988 15.972 23.311 1.00 81.06 256 LEU A O 1
ATOM 1902 N N . LEU A 1 257 ? -5.122 13.966 24.315 1.00 80.44 257 LEU A N 1
ATOM 1903 C CA . LEU A 1 257 ? -4.843 13.172 23.115 1.00 80.44 257 LEU A CA 1
ATOM 1904 C C . LEU A 1 257 ? -6.038 13.115 22.155 1.00 80.44 257 LEU A C 1
ATOM 1906 O O . LEU A 1 257 ? -5.851 12.841 20.973 1.00 80.44 257 LEU A O 1
ATOM 1910 N N . GLN A 1 258 ? -7.250 13.413 22.629 1.00 78.31 258 GLN A N 1
ATOM 1911 C CA . GLN A 1 258 ? -8.450 13.487 21.790 1.00 78.31 258 GLN A CA 1
ATOM 1912 C C . GLN A 1 258 ? -8.519 14.798 20.992 1.00 78.31 258 GLN A C 1
ATOM 1914 O O . GLN A 1 258 ? -9.244 14.895 19.999 1.00 78.31 258 GLN A O 1
ATOM 1919 N N . ASN A 1 259 ? -7.749 15.817 21.391 1.00 86.62 259 ASN A N 1
ATOM 1920 C CA . ASN A 1 259 ? -7.707 17.084 20.679 1.00 86.62 259 ASN A CA 1
ATOM 1921 C C . ASN A 1 259 ? -7.049 16.912 19.302 1.00 86.62 259 ASN A C 1
ATOM 1923 O O . ASN A 1 259 ? -5.892 16.500 19.185 1.00 86.62 259 ASN A O 1
ATOM 1927 N N . LYS A 1 260 ? -7.770 17.312 18.246 1.00 83.69 260 LYS A N 1
ATOM 1928 C CA . LYS A 1 260 ? -7.316 17.185 16.854 1.00 83.69 260 LYS A CA 1
ATOM 1929 C C . LYS A 1 260 ? -5.943 17.814 16.600 1.00 83.69 260 LYS A C 1
ATOM 1931 O O . LYS A 1 260 ? -5.197 17.277 15.787 1.00 83.69 260 LYS A O 1
ATOM 1936 N N . TYR A 1 261 ? -5.595 18.914 17.271 1.00 86.12 261 TYR A N 1
ATOM 1937 C CA . TYR A 1 261 ? -4.319 19.602 17.066 1.00 86.12 261 TYR A CA 1
ATOM 1938 C C . TYR A 1 261 ? -3.165 18.875 17.761 1.00 86.12 261 TYR A C 1
ATOM 1940 O O . TYR A 1 261 ? -2.124 18.665 17.146 1.00 86.12 261 TYR A O 1
ATOM 1948 N N . VAL A 1 262 ? -3.374 18.411 18.997 1.00 85.50 262 VAL A N 1
ATOM 1949 C CA . VAL A 1 262 ? -2.367 17.646 19.752 1.00 85.50 262 VAL A CA 1
ATOM 1950 C C . VAL A 1 262 ? -2.108 16.298 19.083 1.00 85.50 262 VAL A C 1
ATOM 1952 O O . VAL A 1 262 ? -0.957 15.941 18.845 1.00 85.50 262 VAL A O 1
ATOM 1955 N N . ALA A 1 263 ? -3.166 15.586 18.689 1.00 83.00 263 ALA A N 1
ATOM 1956 C CA . ALA A 1 263 ? -3.046 14.322 17.969 1.00 83.00 263 ALA A CA 1
ATOM 1957 C C . ALA A 1 263 ? -2.307 14.486 16.630 1.00 83.00 263 ALA A C 1
ATOM 1959 O O . ALA A 1 263 ? -1.482 13.648 16.274 1.00 83.00 263 ALA A O 1
ATOM 1960 N N . SER A 1 264 ? -2.552 15.590 15.909 1.00 83.12 264 SER A N 1
ATOM 1961 C CA . SER A 1 264 ? -1.809 15.921 14.682 1.00 83.12 264 SER A CA 1
ATOM 1962 C C . SER A 1 264 ? -0.333 16.190 14.967 1.00 83.12 264 SER A C 1
ATOM 1964 O O . SER A 1 264 ? 0.528 15.675 14.261 1.00 83.12 264 SER A O 1
ATOM 1966 N N . ALA A 1 265 ? -0.030 16.970 16.009 1.00 85.25 265 ALA A N 1
ATOM 1967 C CA . ALA A 1 265 ? 1.342 17.294 16.382 1.00 85.25 265 ALA A CA 1
ATOM 1968 C C . ALA A 1 265 ? 2.134 16.033 16.758 1.00 85.25 265 ALA A C 1
ATOM 1970 O O . ALA A 1 265 ? 3.263 15.866 16.305 1.00 85.25 265 ALA A O 1
ATOM 1971 N N . ILE A 1 266 ? 1.521 15.112 17.508 1.00 83.12 266 ILE A N 1
ATOM 1972 C CA . ILE A 1 266 ? 2.117 13.814 17.850 1.00 83.12 266 ILE A CA 1
ATOM 1973 C C . ILE A 1 266 ? 2.333 12.968 16.594 1.00 83.12 266 ILE A C 1
ATOM 1975 O O . ILE A 1 266 ? 3.417 12.420 16.419 1.00 83.12 266 ILE A O 1
ATOM 1979 N N . ALA A 1 267 ? 1.343 12.892 15.700 1.00 78.56 267 ALA A N 1
ATOM 1980 C CA . ALA A 1 267 ? 1.454 12.138 14.453 1.00 78.56 267 ALA A CA 1
ATOM 1981 C C . ALA A 1 267 ? 2.620 12.633 13.575 1.00 78.56 267 ALA A C 1
ATOM 1983 O O . ALA A 1 267 ? 3.425 11.838 13.084 1.00 78.56 267 ALA A O 1
ATOM 1984 N N . VAL A 1 268 ? 2.757 13.953 13.424 1.00 79.75 268 VAL A N 1
ATOM 1985 C CA . VAL A 1 268 ? 3.847 14.572 12.655 1.00 79.75 268 VAL A CA 1
ATOM 1986 C C . VAL A 1 268 ? 5.195 14.397 13.361 1.00 79.75 268 VAL A C 1
ATOM 1988 O O . VAL A 1 268 ? 6.176 14.032 12.715 1.00 79.75 268 VAL A O 1
ATOM 1991 N N . ALA A 1 269 ? 5.259 14.592 14.682 1.00 80.50 269 ALA A N 1
ATOM 1992 C CA . ALA A 1 269 ? 6.489 14.424 15.458 1.00 80.50 269 ALA A CA 1
ATOM 1993 C C . ALA A 1 269 ? 6.995 12.971 15.439 1.00 80.50 269 ALA A C 1
ATOM 1995 O O . ALA A 1 269 ? 8.186 12.736 15.226 1.00 80.50 269 ALA A O 1
ATOM 1996 N N . ALA A 1 270 ? 6.094 11.995 15.589 1.00 75.50 270 ALA A N 1
ATOM 1997 C CA . ALA A 1 270 ? 6.409 10.573 15.486 1.00 75.50 270 ALA A CA 1
ATOM 1998 C C . ALA A 1 270 ? 6.975 10.239 14.098 1.00 75.50 270 ALA A C 1
ATOM 2000 O O . ALA A 1 270 ? 8.030 9.611 13.997 1.00 75.50 270 ALA A O 1
ATOM 2001 N N . SER A 1 271 ? 6.352 10.764 13.039 1.00 69.56 271 SER A N 1
ATOM 2002 C CA . SER A 1 271 ? 6.804 10.589 11.653 1.00 69.56 271 SER A CA 1
ATOM 2003 C C . SER A 1 271 ? 8.178 11.230 11.396 1.00 69.56 271 SER A C 1
ATOM 2005 O O . SER A 1 271 ? 9.033 10.629 10.746 1.00 69.56 271 SER A O 1
ATOM 2007 N N . GLY A 1 272 ? 8.435 12.419 11.957 1.00 64.81 272 GLY A N 1
ATOM 2008 C CA . GLY A 1 272 ? 9.704 13.146 11.823 1.00 64.81 272 GLY A CA 1
ATOM 2009 C C . GLY A 1 272 ? 10.867 12.570 12.643 1.00 64.81 272 GLY A C 1
ATOM 2010 O O . GLY A 1 272 ? 12.029 12.735 12.265 1.00 64.81 272 GLY A O 1
ATOM 2011 N N . SER A 1 273 ? 10.580 11.849 13.733 1.00 59.84 273 SER A N 1
ATOM 2012 C CA . SER A 1 273 ? 11.600 11.239 14.605 1.00 59.84 273 SER A CA 1
ATOM 2013 C C . SER A 1 273 ? 12.445 10.155 13.911 1.00 59.84 273 SER A C 1
ATOM 2015 O O . SER A 1 273 ? 13.591 9.905 14.301 1.00 59.84 273 SER A O 1
ATOM 2017 N N . SER A 1 274 ? 11.928 9.587 12.815 1.00 54.50 274 SER A N 1
ATOM 2018 C CA . SER A 1 274 ? 12.628 8.648 11.927 1.00 54.50 274 SER A CA 1
ATOM 2019 C C . SER A 1 274 ? 13.870 9.248 11.237 1.00 54.50 274 SER A C 1
ATOM 2021 O O . SER A 1 274 ? 14.704 8.513 10.713 1.00 54.50 274 SER A O 1
ATOM 2023 N N . ARG A 1 275 ? 14.058 10.579 11.286 1.00 51.50 275 ARG A N 1
ATOM 2024 C CA . ARG A 1 275 ? 15.212 11.301 10.710 1.00 51.50 275 ARG A CA 1
ATOM 2025 C C . ARG A 1 275 ? 16.429 11.409 11.650 1.00 51.50 275 ARG A C 1
ATOM 2027 O O . ARG A 1 275 ? 17.444 12.020 11.283 1.00 51.50 275 ARG A O 1
ATOM 2034 N N . SER A 1 276 ? 16.355 10.844 12.861 1.00 51.59 276 SER A N 1
ATOM 2035 C CA . SER A 1 276 ? 17.455 10.912 13.835 1.00 51.59 276 SER A CA 1
ATOM 2036 C C . SER A 1 276 ? 18.721 10.200 13.326 1.00 51.59 276 SER A C 1
ATOM 2038 O O . SER A 1 276 ? 18.665 9.214 12.590 1.00 51.59 276 SER A O 1
ATOM 2040 N N . SER A 1 277 ? 19.893 10.730 13.689 1.00 46.97 277 SER A N 1
ATOM 2041 C CA . SER A 1 277 ? 21.221 10.321 13.195 1.00 46.97 277 SER A CA 1
ATOM 2042 C C . SER A 1 277 ? 21.548 8.833 13.367 1.00 46.97 277 SER A C 1
ATOM 2044 O O . SER A 1 277 ? 22.372 8.311 12.622 1.00 46.97 277 SER A O 1
ATOM 2046 N N . ARG A 1 278 ? 20.877 8.136 14.291 1.00 48.03 278 ARG A N 1
ATOM 2047 C CA . ARG A 1 278 ? 21.083 6.708 14.572 1.00 48.03 278 ARG A CA 1
ATOM 2048 C C . ARG A 1 278 ? 20.522 5.788 13.477 1.00 48.03 278 ARG A C 1
ATOM 2050 O O . ARG A 1 278 ? 21.053 4.704 13.285 1.00 48.03 278 ARG A O 1
ATOM 2057 N N . TRP A 1 279 ? 19.530 6.246 12.709 1.00 47.59 279 TRP A N 1
ATOM 2058 C CA . TRP A 1 279 ? 18.970 5.506 11.568 1.00 47.59 279 TRP A CA 1
ATOM 2059 C C . TRP A 1 279 ? 19.769 5.702 10.269 1.00 47.59 279 TRP A C 1
ATOM 2061 O O . TRP A 1 279 ? 19.548 4.985 9.305 1.00 47.59 279 TRP A O 1
ATOM 2071 N N . ARG A 1 280 ? 20.727 6.642 10.216 1.00 43.72 280 ARG A N 1
ATOM 2072 C CA . ARG A 1 280 ? 21.551 6.889 9.012 1.00 43.72 280 ARG A CA 1
ATOM 2073 C C . ARG A 1 280 ? 22.658 5.859 8.789 1.00 43.72 280 ARG A C 1
ATOM 2075 O O . ARG A 1 280 ? 23.171 5.787 7.680 1.00 43.72 280 ARG A O 1
ATOM 2082 N N . ALA A 1 281 ? 23.048 5.114 9.822 1.00 43.97 281 ALA A N 1
ATOM 2083 C CA . ALA A 1 281 ? 24.232 4.254 9.782 1.00 43.97 281 ALA A CA 1
ATOM 2084 C C . ALA A 1 281 ? 24.022 2.924 9.031 1.00 43.97 281 ALA A C 1
ATOM 2086 O O . ALA A 1 281 ? 24.999 2.292 8.643 1.00 43.97 281 ALA A O 1
ATOM 2087 N N . SER A 1 282 ? 22.773 2.524 8.778 1.00 46.06 282 SER A N 1
ATOM 2088 C CA . SER A 1 282 ? 22.432 1.269 8.098 1.00 46.06 282 SER A CA 1
ATOM 2089 C C . SER A 1 282 ? 21.229 1.536 7.206 1.00 46.06 282 SER A C 1
ATOM 2091 O O . SER A 1 282 ? 20.180 1.834 7.760 1.00 46.06 282 SER A O 1
ATOM 2093 N N . SER A 1 283 ? 21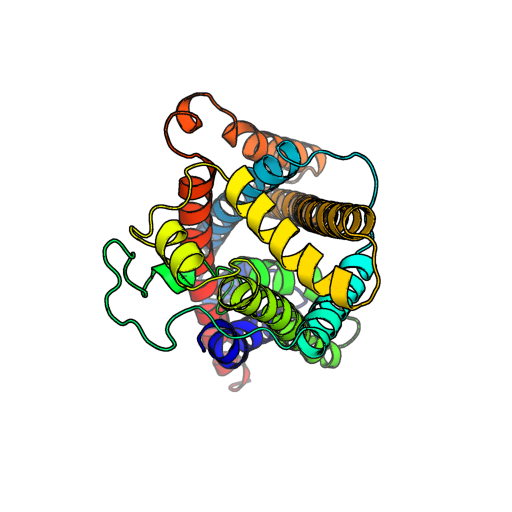.383 1.512 5.876 1.00 53.66 283 SER A N 1
ATOM 2094 C CA . SER A 1 283 ? 20.313 1.563 4.848 1.00 53.66 283 SER A CA 1
ATOM 2095 C C . SER A 1 283 ? 18.873 1.804 5.381 1.00 53.66 283 SER A C 1
ATOM 2097 O O . SER A 1 283 ? 18.034 0.897 5.349 1.00 53.66 283 SER A O 1
ATOM 2099 N N . PRO A 1 284 ? 18.549 3.024 5.876 1.00 55.84 284 PRO A N 1
ATOM 2100 C CA . PRO A 1 284 ? 17.396 3.247 6.758 1.00 55.84 284 PRO A CA 1
ATOM 2101 C C . PRO A 1 284 ? 16.069 2.798 6.155 1.00 55.84 284 PRO A C 1
ATOM 2103 O O . PRO A 1 284 ? 15.203 2.279 6.855 1.00 55.84 284 PRO A O 1
ATOM 2106 N N . GLY A 1 285 ? 15.921 2.974 4.840 1.00 60.81 285 GLY A N 1
ATOM 2107 C CA . GLY A 1 285 ? 14.712 2.608 4.115 1.00 60.81 285 GLY A CA 1
ATOM 2108 C C . GLY A 1 285 ? 14.416 1.111 4.143 1.00 60.81 285 GLY A C 1
ATOM 2109 O O . GLY A 1 285 ? 13.257 0.745 4.293 1.00 60.81 285 GLY A O 1
ATOM 2110 N N . LEU A 1 286 ? 15.430 0.242 4.053 1.00 64.62 286 LEU A N 1
ATOM 2111 C CA . LEU A 1 286 ? 15.208 -1.206 3.996 1.00 64.62 286 LEU A CA 1
ATOM 2112 C C . LEU A 1 286 ? 14.775 -1.755 5.358 1.00 64.62 286 LEU A C 1
ATOM 2114 O O . LEU A 1 286 ? 13.828 -2.534 5.431 1.00 64.62 286 LEU A O 1
ATOM 2118 N N . VAL A 1 287 ? 15.419 -1.304 6.438 1.00 69.12 287 VAL A N 1
ATOM 2119 C CA . VAL A 1 287 ? 15.052 -1.694 7.808 1.00 69.12 287 VAL A CA 1
ATOM 2120 C C . VAL A 1 287 ? 13.655 -1.181 8.157 1.00 69.12 287 VAL A C 1
ATOM 2122 O O . VAL A 1 287 ? 12.828 -1.940 8.659 1.00 69.12 287 VAL A O 1
ATOM 2125 N N . LEU A 1 288 ? 13.354 0.085 7.841 1.00 70.06 288 LEU A N 1
ATOM 2126 C CA . LEU A 1 288 ? 12.015 0.646 8.038 1.00 70.06 288 LEU A CA 1
ATOM 2127 C C . LEU A 1 288 ? 10.961 -0.107 7.219 1.00 70.06 288 LEU A C 1
ATOM 2129 O O . LEU A 1 288 ? 9.896 -0.409 7.750 1.00 70.06 288 LEU A O 1
ATOM 2133 N N . TRP A 1 289 ? 11.265 -0.465 5.967 1.00 72.06 289 TRP A N 1
ATOM 2134 C CA . TRP A 1 289 ? 10.367 -1.245 5.115 1.00 72.06 289 TRP A CA 1
ATOM 2135 C C . TRP A 1 289 ? 10.117 -2.652 5.666 1.00 72.06 289 TRP A C 1
ATOM 2137 O O . TRP A 1 289 ? 8.983 -3.119 5.670 1.00 72.06 289 TRP A O 1
ATOM 2147 N N . GLN A 1 290 ? 11.147 -3.325 6.182 1.00 74.69 290 GLN A N 1
ATOM 2148 C CA . GLN A 1 290 ? 11.007 -4.645 6.803 1.00 74.69 290 GLN A CA 1
ATOM 2149 C C . GLN A 1 290 ? 10.169 -4.593 8.087 1.00 74.69 290 GLN A C 1
ATOM 2151 O O . GLN A 1 290 ? 9.288 -5.431 8.289 1.00 74.69 290 GLN A O 1
ATOM 2156 N N . LEU A 1 291 ? 10.395 -3.595 8.945 1.00 77.25 291 LEU A N 1
ATOM 2157 C CA . LEU A 1 291 ? 9.592 -3.388 10.154 1.00 77.25 291 LEU A CA 1
ATOM 2158 C C . LEU A 1 291 ? 8.141 -3.030 9.813 1.00 77.25 291 LEU A C 1
ATOM 2160 O O . LEU A 1 291 ? 7.208 -3.547 10.429 1.00 77.25 291 LEU A O 1
ATOM 2164 N N . PHE A 1 292 ? 7.944 -2.185 8.802 1.00 79.62 292 PHE A N 1
ATOM 2165 C CA . PHE A 1 292 ? 6.625 -1.863 8.273 1.00 79.62 292 PHE A CA 1
ATOM 2166 C C . PHE A 1 292 ? 5.922 -3.123 7.757 1.00 79.62 292 PHE A C 1
ATOM 2168 O O . PHE A 1 292 ? 4.825 -3.434 8.213 1.00 79.62 292 PHE A O 1
ATOM 2175 N N . GLY A 1 293 ? 6.566 -3.885 6.870 1.00 79.38 293 GLY A N 1
ATOM 2176 C CA . GLY A 1 293 ? 5.987 -5.083 6.268 1.00 79.38 293 GLY A CA 1
ATOM 2177 C C . GLY A 1 293 ? 5.660 -6.162 7.302 1.00 79.38 293 GLY A C 1
ATOM 2178 O O . GLY A 1 293 ? 4.575 -6.732 7.265 1.00 79.38 293 GLY A O 1
ATOM 2179 N N . THR A 1 294 ? 6.532 -6.400 8.285 1.00 81.25 294 THR A N 1
ATOM 2180 C CA . THR A 1 294 ? 6.248 -7.360 9.368 1.00 81.25 294 THR A CA 1
ATOM 2181 C C . THR A 1 294 ? 5.068 -6.915 10.234 1.00 81.25 294 THR A C 1
ATOM 2183 O O . THR A 1 294 ? 4.148 -7.701 10.457 1.00 81.25 294 THR A O 1
ATOM 2186 N N . THR A 1 295 ? 5.028 -5.646 10.653 1.00 83.69 295 THR A N 1
ATOM 2187 C CA . THR A 1 295 ? 3.898 -5.094 11.424 1.00 83.69 295 THR A CA 1
ATOM 2188 C C . THR A 1 295 ? 2.595 -5.151 10.619 1.00 83.69 295 THR A C 1
ATOM 2190 O O . THR A 1 295 ? 1.541 -5.487 11.163 1.00 83.69 295 THR A O 1
ATOM 2193 N N . ASN A 1 296 ? 2.664 -4.889 9.308 1.00 86.25 296 ASN A N 1
ATOM 2194 C CA . ASN A 1 296 ? 1.520 -4.941 8.401 1.00 86.25 296 ASN A CA 1
ATOM 2195 C C . ASN A 1 296 ? 0.919 -6.346 8.340 1.00 86.25 296 ASN A C 1
ATOM 2197 O O . ASN A 1 296 ? -0.300 -6.490 8.389 1.00 86.25 296 ASN A O 1
ATOM 2201 N N . GLN A 1 297 ? 1.765 -7.377 8.282 1.00 86.56 297 GLN A N 1
ATOM 2202 C CA . GLN A 1 297 ? 1.314 -8.765 8.213 1.00 86.56 297 GLN A CA 1
ATOM 2203 C C . GLN A 1 297 ? 0.734 -9.273 9.534 1.00 86.56 297 GLN A C 1
ATOM 2205 O O . GLN A 1 297 ? -0.271 -9.981 9.530 1.00 86.56 297 GLN A O 1
ATOM 2210 N N . VAL A 1 298 ? 1.295 -8.861 10.675 1.00 86.88 298 VAL A N 1
ATOM 2211 C CA . VAL A 1 298 ? 0.698 -9.164 11.987 1.00 86.88 298 VAL A CA 1
ATOM 2212 C C . VAL A 1 298 ? -0.702 -8.561 12.080 1.00 86.88 298 VAL A C 1
ATOM 2214 O O . VAL A 1 298 ? -1.651 -9.240 12.469 1.00 86.88 298 VAL A O 1
ATOM 2217 N N . LEU A 1 299 ? -0.856 -7.300 11.672 1.00 87.00 299 LEU A N 1
ATOM 2218 C CA . LEU A 1 299 ? -2.161 -6.654 11.674 1.00 87.00 299 LEU A CA 1
ATOM 2219 C C . LEU A 1 299 ? -3.122 -7.284 10.657 1.00 87.00 299 LEU A C 1
ATOM 2221 O O . LEU A 1 299 ? -4.312 -7.411 10.945 1.00 87.00 299 LEU A O 1
ATOM 2225 N N . ALA A 1 300 ? -2.617 -7.723 9.501 1.00 88.31 300 ALA A N 1
ATOM 2226 C CA . ALA A 1 300 ? -3.413 -8.435 8.512 1.00 88.31 300 ALA A CA 1
ATOM 2227 C C . ALA A 1 300 ? -3.994 -9.736 9.085 1.00 88.31 300 ALA A C 1
ATOM 2229 O O . ALA A 1 300 ? -5.197 -9.981 8.986 1.00 88.31 300 ALA A O 1
ATOM 2230 N N . ALA A 1 301 ? -3.155 -10.531 9.752 1.00 88.19 301 ALA A N 1
ATOM 2231 C CA . ALA A 1 301 ? -3.568 -11.766 10.407 1.00 88.19 301 ALA A CA 1
ATOM 2232 C C . ALA A 1 301 ? -4.626 -11.513 11.492 1.00 88.19 301 ALA A C 1
ATOM 2234 O O . ALA A 1 301 ? -5.628 -12.225 11.565 1.00 88.19 301 ALA A O 1
ATOM 2235 N N . LEU A 1 302 ? -4.449 -10.466 12.303 1.00 86.56 302 LEU A N 1
ATOM 2236 C CA . LEU A 1 302 ? -5.427 -10.091 13.322 1.00 86.56 302 LEU A CA 1
ATOM 2237 C C . LEU A 1 302 ? -6.761 -9.624 12.716 1.00 86.56 302 LEU A C 1
ATOM 2239 O O . LEU A 1 302 ? -7.822 -9.962 13.239 1.00 86.56 302 LEU A O 1
ATOM 2243 N N . ALA A 1 303 ? -6.728 -8.874 11.612 1.00 87.56 303 ALA A N 1
ATOM 2244 C CA . ALA A 1 303 ? -7.932 -8.467 10.894 1.00 87.56 303 ALA A CA 1
ATOM 2245 C C . ALA A 1 303 ? -8.691 -9.679 10.331 1.00 87.56 303 ALA A C 1
ATOM 2247 O O . ALA A 1 303 ? -9.902 -9.783 10.517 1.00 87.56 303 ALA A O 1
ATOM 2248 N N . LEU A 1 304 ? -7.983 -10.626 9.707 1.00 89.12 304 LEU A N 1
ATOM 2249 C CA . LEU A 1 304 ? -8.564 -11.883 9.227 1.00 89.12 304 LEU A CA 1
ATOM 2250 C C . LEU A 1 304 ? -9.179 -12.703 10.363 1.00 89.12 304 LEU A C 1
ATOM 2252 O O . LEU A 1 304 ? -10.280 -13.231 10.207 1.00 89.12 304 LEU A O 1
ATOM 2256 N N . LEU A 1 305 ? -8.516 -12.769 11.520 1.00 88.44 305 LEU A N 1
ATOM 2257 C CA . LEU A 1 305 ? -9.059 -13.423 12.708 1.00 88.44 305 LEU A CA 1
ATOM 2258 C C . LEU A 1 305 ? -10.367 -12.759 13.160 1.00 88.44 305 LEU A C 1
ATOM 2260 O O . LEU A 1 305 ? -11.356 -13.455 13.374 1.00 88.44 305 LEU A O 1
ATOM 2264 N N . ALA A 1 306 ? -10.399 -11.427 13.250 1.00 85.44 306 ALA A N 1
ATOM 2265 C CA . ALA A 1 306 ? -11.604 -10.689 13.626 1.00 85.44 306 ALA A CA 1
ATOM 2266 C C . ALA A 1 306 ? -12.764 -10.942 12.646 1.00 85.44 306 ALA A C 1
ATOM 2268 O O . ALA A 1 306 ? -13.885 -11.195 13.082 1.00 85.44 306 ALA A O 1
ATOM 2269 N N . ILE A 1 307 ? -12.493 -10.951 11.335 1.00 87.75 307 ILE A N 1
ATOM 2270 C CA . ILE A 1 307 ? -13.487 -11.279 10.298 1.00 87.75 307 ILE A CA 1
ATOM 2271 C C . ILE A 1 307 ? -13.999 -12.716 10.470 1.00 87.75 307 ILE A C 1
ATOM 2273 O O . ILE A 1 307 ? -15.205 -12.957 10.438 1.00 87.75 307 ILE A O 1
ATOM 2277 N N . THR A 1 308 ? -13.087 -13.664 10.694 1.00 87.94 308 THR A N 1
ATOM 2278 C CA . THR A 1 308 ? -13.411 -15.090 10.841 1.00 87.94 308 THR A CA 1
ATOM 2279 C C . THR A 1 308 ? -14.261 -15.358 12.079 1.00 87.94 308 THR A C 1
ATOM 2281 O O . THR A 1 308 ? -15.153 -16.194 12.025 1.00 87.94 308 THR A O 1
ATOM 2284 N N . VAL A 1 309 ? -14.024 -14.643 13.182 1.00 85.69 309 VAL A N 1
ATOM 2285 C CA . VAL A 1 309 ? -14.836 -14.752 14.405 1.00 85.69 309 VAL A CA 1
ATOM 2286 C C . VAL A 1 309 ? -16.190 -14.055 14.245 1.00 85.69 309 VAL A C 1
ATOM 2288 O O . VAL A 1 309 ? -17.195 -14.546 14.756 1.00 85.69 309 VAL A O 1
ATOM 2291 N N . TYR A 1 310 ? -16.242 -12.940 13.512 1.00 83.44 310 TYR A N 1
ATOM 2292 C CA . TYR A 1 310 ? -17.472 -12.174 13.306 1.00 83.44 310 TYR A CA 1
ATOM 2293 C C . TYR A 1 310 ? -18.506 -12.914 12.442 1.00 83.44 310 TYR A C 1
ATOM 2295 O O . TYR A 1 310 ? -19.695 -12.886 12.754 1.00 83.44 310 TYR A O 1
ATOM 2303 N N . CYS A 1 311 ? -18.079 -13.578 11.359 1.00 77.62 311 CYS A N 1
ATOM 2304 C CA . CYS A 1 311 ? -18.996 -14.220 10.407 1.00 77.62 311 CYS A CA 1
ATOM 2305 C C . CYS A 1 311 ? -19.918 -15.293 11.039 1.00 77.62 311 CYS A C 1
ATOM 2307 O O . CYS A 1 311 ? -21.125 -15.209 10.817 1.00 77.62 311 CYS A O 1
ATOM 2309 N N . PRO A 1 312 ? -19.423 -16.259 11.841 1.00 70.88 312 PRO A N 1
ATOM 2310 C CA . PRO A 1 312 ? -20.257 -17.302 12.444 1.00 70.88 312 PRO A CA 1
ATOM 2311 C C . PRO A 1 312 ? -21.243 -16.793 13.500 1.00 70.88 312 PRO A C 1
ATOM 2313 O O . PRO A 1 312 ? -22.350 -17.318 13.598 1.00 70.88 312 PRO A O 1
ATOM 2316 N N . GLN A 1 313 ? -20.864 -15.776 14.284 1.00 64.75 313 GLN A N 1
ATOM 2317 C CA . GLN A 1 313 ? -21.662 -15.294 15.421 1.00 64.75 313 GLN A CA 1
ATOM 2318 C C . GLN A 1 313 ? -22.990 -14.650 15.004 1.00 64.75 313 GLN A C 1
ATOM 2320 O O . GLN A 1 313 ? -23.923 -14.640 15.791 1.00 64.75 313 GLN A O 1
ATOM 2325 N N . ARG A 1 314 ? -23.097 -14.156 13.764 1.00 60.41 314 ARG A N 1
ATOM 2326 C CA . ARG A 1 314 ? -24.318 -13.537 13.222 1.00 60.41 314 ARG A CA 1
ATOM 2327 C C . ARG A 1 314 ? -25.160 -14.442 12.330 1.00 60.41 314 ARG A C 1
ATOM 2329 O O . ARG A 1 314 ? -26.270 -14.066 11.998 1.00 60.41 314 ARG A O 1
ATOM 2336 N N . THR A 1 315 ? -24.657 -15.605 11.924 1.00 52.44 315 THR A N 1
ATOM 2337 C CA . THR A 1 315 ? -25.498 -16.653 11.309 1.00 52.44 315 THR A CA 1
ATOM 2338 C C . THR A 1 315 ? -26.361 -17.394 12.333 1.00 52.44 315 THR A C 1
ATOM 2340 O O . THR A 1 315 ? -27.224 -18.170 11.937 1.00 52.44 315 THR A O 1
ATOM 2343 N N . ALA A 1 316 ? -26.102 -17.192 13.628 1.00 44.81 316 ALA A N 1
ATOM 2344 C CA . ALA A 1 316 ? -26.854 -17.787 14.730 1.00 44.81 316 ALA A CA 1
ATOM 2345 C C . ALA A 1 316 ? -27.992 -16.889 15.265 1.00 44.81 316 ALA A C 1
ATOM 2347 O O . ALA A 1 316 ? -28.801 -17.383 16.049 1.00 44.81 316 ALA A O 1
ATOM 2348 N N . ASP A 1 317 ? -28.054 -15.625 14.825 1.00 38.97 317 ASP A N 1
ATOM 2349 C CA . ASP A 1 317 ? -29.100 -14.632 15.129 1.00 38.97 317 ASP A CA 1
ATOM 2350 C C . ASP A 1 317 ? -30.014 -14.424 13.908 1.00 38.97 317 ASP A C 1
ATOM 2352 O O . ASP A 1 317 ? -31.235 -14.224 14.103 1.00 38.97 317 ASP A O 1
#

InterPro domains:
  IPR003706 CstA, N-terminal domain [PF02554] (1-69)
  IPR003706 CstA, N-terminal domain [PF02554] (73-171)
  IPR003706 CstA, N-terminal domain [PF02554] (194-312)
  IPR051605 Peptide Transporter Carbon Starvation [PTHR30252] (72-311)

Nearest PDB structures (foldseek):
  8e6n-assembly1_A  TM=5.173E-01  e=5.608E-01  Deinococcus radiodurans
  7qoa-assembly2_B  TM=2.469E-01  e=2.056E+00  Proteus vulgaris

Foldseek 3Di:
DCLQPLLQPAQLCLLLLLLLLLLVVVLAFLLVLCCVQPHDVSSVVLLVLLLLLLLLLLLQLVVVCVVLPDPDDADPVLLVVLLVLLVQLCVLVVFDFLDDPDDCDAAQDDPVVPCVLLVVVNRRFFLVSSRCSSNPVSVVDPDSVCSSCVRNVVSVVVSSVVVSQVVLLGTQLAPHNVRNCVCPVNPPHPLDPVVVVVSSLRSSLSSNVSVVDDSVRSSVSVSVNVSSVSVVSNVSSLVSQLVSQLVVCVSVVNVQSVDSVSSSVCSVVSNVVLPDPVCVPGSNNVVSSNSSSVSGVVSRVVSVVSSVSSVVVVVVD

Organism: Geodia barretti (NCBI:txid519541)